Protein AF-A0A7S2V8U9-F1 (afdb_monomer)

Solvent-accessible surface area (backbone atoms only — not comparable to full-atom values): 16146 Å² total; per-residue (Å²): 118,72,70,62,57,49,56,55,55,53,51,47,53,66,50,34,55,58,48,48,51,50,46,48,53,48,46,49,63,70,67,41,75,91,62,94,68,76,88,64,86,75,80,75,78,93,69,98,69,85,86,72,79,76,78,67,90,69,77,51,74,66,57,55,54,52,47,66,62,50,46,58,56,54,50,52,52,47,52,54,51,51,52,56,53,60,63,44,49,61,54,54,52,48,53,49,52,54,50,44,64,36,44,94,46,67,70,76,76,46,76,64,58,69,73,46,45,69,82,50,69,43,66,52,61,49,28,49,56,34,38,51,56,58,64,64,50,90,67,53,50,64,54,38,42,71,74,39,64,46,90,89,37,71,51,34,75,70,60,24,39,33,62,66,34,55,44,66,73,42,67,90,51,24,56,51,33,49,48,52,59,52,50,42,68,71,41,84,78,44,37,55,35,68,61,46,40,53,52,44,54,48,40,72,76,40,59,73,60,49,55,59,43,37,44,54,47,34,52,50,56,52,48,50,51,52,51,50,54,51,53,53,51,50,50,49,53,52,50,52,48,39,53,39,66,25,72,46,96,70,41,73,13,60,84,62,52,65,69,60,51,79,69,40,91,88,53,32,85,75,52,53,66,69,75,55,78,110

Structure (mmCIF, N/CA/C/O backbone):
data_AF-A0A7S2V8U9-F1
#
_entry.id   AF-A0A7S2V8U9-F1
#
loop_
_atom_site.group_PDB
_atom_site.id
_atom_site.type_symbol
_atom_site.label_atom_id
_atom_site.label_alt_id
_atom_site.label_comp_id
_atom_site.label_asym_id
_atom_site.label_entity_id
_atom_site.label_seq_id
_atom_site.pdbx_PDB_ins_code
_atom_site.Cartn_x
_atom_site.Cartn_y
_atom_site.Cartn_z
_atom_site.occupancy
_atom_site.B_iso_or_equiv
_atom_site.auth_seq_id
_atom_site.auth_comp_id
_atom_site.auth_asym_id
_atom_site.auth_atom_id
_atom_site.pdbx_PDB_model_num
ATOM 1 N N . SER A 1 1 ? -4.292 30.428 -2.136 1.00 50.00 1 SER A N 1
ATOM 2 C CA . SER A 1 1 ? -3.454 30.362 -3.351 1.00 50.00 1 SER A CA 1
ATOM 3 C C . SER A 1 1 ? -2.519 29.147 -3.347 1.00 50.00 1 SER A C 1
ATOM 5 O O . SER A 1 1 ? -2.518 28.411 -4.317 1.00 50.00 1 SER A O 1
ATOM 7 N N . LEU A 1 2 ? -1.810 28.836 -2.248 1.00 40.34 2 LEU A N 1
ATOM 8 C CA . LEU A 1 2 ? -0.978 27.614 -2.141 1.00 40.34 2 LEU A CA 1
ATOM 9 C C . LEU A 1 2 ? -1.777 26.293 -2.051 1.00 40.34 2 LEU A C 1
ATOM 11 O O . LEU A 1 2 ? -1.317 25.260 -2.521 1.00 40.34 2 LEU A O 1
ATOM 15 N N . HIS A 1 3 ? -3.001 26.336 -1.518 1.00 37.84 3 HIS A N 1
ATOM 16 C CA . HIS A 1 3 ? -3.860 25.154 -1.347 1.00 37.84 3 HIS A CA 1
ATOM 17 C C . HIS A 1 3 ? -4.441 24.612 -2.674 1.00 37.84 3 HIS A C 1
ATOM 19 O O . HIS A 1 3 ? -4.665 23.416 -2.814 1.00 37.84 3 HIS A O 1
ATOM 25 N N . SER A 1 4 ? -4.624 25.471 -3.688 1.00 34.25 4 SER A N 1
ATOM 26 C CA . SER A 1 4 ? -5.087 25.058 -5.023 1.00 34.25 4 SER A CA 1
ATOM 27 C C . SER A 1 4 ? -3.970 24.451 -5.876 1.00 34.25 4 SER A C 1
ATOM 29 O O . SER A 1 4 ? -4.244 23.593 -6.706 1.00 34.25 4 SER A O 1
ATOM 31 N N . SER A 1 5 ? -2.714 24.855 -5.662 1.00 39.06 5 SER A N 1
ATOM 32 C CA . SER A 1 5 ? -1.563 24.296 -6.385 1.00 39.06 5 SER A CA 1
ATOM 33 C C . SER A 1 5 ? -1.227 22.875 -5.922 1.00 39.06 5 SER A C 1
ATOM 35 O O . SER A 1 5 ? -0.848 22.044 -6.743 1.00 39.06 5 SER A O 1
ATOM 37 N N . PHE A 1 6 ? -1.444 22.573 -4.637 1.00 42.97 6 PHE A N 1
ATOM 38 C CA . PHE A 1 6 ? -1.216 21.243 -4.064 1.00 42.97 6 PHE A CA 1
ATOM 39 C C . PHE A 1 6 ? -2.274 20.221 -4.517 1.00 42.97 6 PHE A C 1
ATOM 41 O O . PHE A 1 6 ? -1.921 19.133 -4.959 1.00 42.97 6 PHE A O 1
ATOM 48 N N . LEU A 1 7 ? -3.560 20.601 -4.557 1.00 37.00 7 LEU A N 1
ATOM 49 C CA . LEU A 1 7 ? -4.634 19.744 -5.091 1.00 37.00 7 LEU A CA 1
ATOM 50 C C . LEU A 1 7 ? -4.467 19.421 -6.592 1.00 37.00 7 LEU A C 1
ATOM 52 O O . LEU A 1 7 ? -4.896 18.360 -7.051 1.00 37.00 7 LEU A O 1
ATOM 56 N N . VAL A 1 8 ? -3.805 20.299 -7.360 1.00 40.47 8 VAL A N 1
ATOM 57 C CA . VAL A 1 8 ? -3.463 20.059 -8.776 1.00 40.47 8 VAL A CA 1
ATOM 58 C C . VAL A 1 8 ? -2.271 19.101 -8.927 1.00 40.47 8 VAL A C 1
ATOM 60 O O . VAL A 1 8 ? -2.261 18.305 -9.865 1.00 40.47 8 VAL A O 1
ATOM 63 N N . GLU A 1 9 ? -1.293 19.109 -8.015 1.00 42.22 9 GLU A N 1
ATOM 64 C CA . GLU A 1 9 ? -0.238 18.078 -7.972 1.00 42.22 9 GLU A CA 1
ATOM 65 C C . GLU A 1 9 ? -0.746 16.727 -7.448 1.00 42.22 9 GLU A C 1
ATOM 67 O O . GLU A 1 9 ? -0.297 15.669 -7.889 1.00 42.22 9 GLU A O 1
ATOM 72 N N . GLU A 1 10 ? -1.746 16.737 -6.573 1.00 42.72 10 GLU A N 1
ATOM 73 C CA . GLU A 1 10 ? -2.252 15.532 -5.922 1.00 42.72 10 GLU A CA 1
ATOM 74 C C . GLU A 1 10 ? -3.247 14.747 -6.796 1.00 42.72 10 GLU A C 1
ATOM 76 O O . GLU A 1 10 ? -3.203 13.512 -6.835 1.00 42.72 10 GLU A O 1
ATOM 81 N N . MET A 1 11 ? -4.057 15.438 -7.613 1.00 35.47 11 MET A N 1
ATOM 82 C CA . MET A 1 11 ? -4.768 14.792 -8.726 1.00 35.47 11 MET A CA 1
ATOM 83 C C . MET A 1 11 ? -3.797 14.299 -9.810 1.00 35.47 11 MET A C 1
ATOM 85 O O . MET A 1 11 ? -4.006 13.227 -10.376 1.00 35.47 11 MET A O 1
ATOM 89 N N . LYS A 1 12 ? -2.664 14.980 -10.038 1.00 41.84 12 LYS A N 1
ATOM 90 C CA . LYS A 1 12 ? -1.621 14.472 -10.943 1.00 41.84 12 LYS A CA 1
ATOM 91 C C . LYS A 1 12 ? -0.966 13.183 -10.459 1.00 41.84 12 LYS A C 1
ATOM 93 O O . LYS A 1 12 ? -0.436 12.483 -11.307 1.00 41.84 12 LYS A O 1
ATOM 98 N N . HIS A 1 13 ? -1.010 12.818 -9.176 1.00 42.81 13 HIS A N 1
ATOM 99 C CA . HIS A 1 13 ? -0.337 11.599 -8.715 1.00 42.81 13 HIS A CA 1
ATOM 100 C C . HIS A 1 13 ? -1.209 10.336 -8.847 1.00 42.81 13 HIS A C 1
ATOM 102 O O . HIS A 1 13 ? -0.723 9.312 -9.331 1.00 42.81 13 HIS A O 1
ATOM 108 N N . LYS A 1 14 ? -2.507 10.407 -8.503 1.00 43.84 14 LYS A N 1
ATOM 109 C CA . LYS A 1 14 ? -3.446 9.267 -8.615 1.00 43.84 14 LYS A CA 1
ATOM 110 C C . LYS A 1 14 ? -3.999 9.082 -10.028 1.00 43.84 14 LYS A C 1
ATOM 112 O O . LYS A 1 14 ? -4.064 7.954 -10.511 1.00 43.84 14 LYS A O 1
ATOM 117 N N . THR A 1 15 ? -4.320 10.174 -10.722 1.00 42.41 15 THR A N 1
ATOM 118 C CA . THR A 1 15 ? -4.591 10.125 -12.162 1.00 42.41 15 THR A CA 1
ATOM 119 C C . THR A 1 15 ? -3.280 9.862 -12.900 1.00 42.41 15 THR A C 1
ATOM 121 O O . THR A 1 15 ? -3.268 9.081 -13.830 1.00 42.41 15 THR A O 1
ATOM 124 N N . GLY A 1 16 ? -2.138 10.355 -12.411 1.00 41.47 16 GLY A N 1
ATOM 125 C CA . GLY A 1 16 ? -0.827 10.116 -13.020 1.00 41.47 16 GLY A CA 1
ATOM 126 C C . GLY A 1 16 ? -0.415 8.662 -13.125 1.00 41.47 16 GLY A C 1
ATOM 127 O O . GLY A 1 16 ? 0.101 8.308 -14.160 1.00 41.47 16 GLY A O 1
ATOM 128 N N . ILE A 1 17 ? -0.646 7.783 -12.151 1.00 45.47 17 ILE A N 1
ATOM 129 C CA . ILE A 1 17 ? -0.199 6.382 -12.304 1.00 45.47 17 ILE A CA 1
ATOM 130 C C . ILE A 1 17 ? -1.068 5.634 -13.328 1.00 45.47 17 ILE A C 1
ATOM 132 O O . ILE A 1 17 ? -0.537 4.929 -14.184 1.00 45.47 17 ILE A O 1
ATOM 136 N N . LEU A 1 18 ? -2.389 5.848 -13.316 1.00 44.50 18 LEU A N 1
ATOM 137 C CA . LEU A 1 18 ? -3.297 5.232 -14.291 1.00 44.50 18 LEU A CA 1
ATOM 138 C C . LEU A 1 18 ? -3.167 5.875 -15.682 1.00 44.50 18 LEU A C 1
ATOM 140 O O . LEU A 1 18 ? -3.205 5.176 -16.686 1.00 44.50 18 LEU A O 1
ATOM 144 N N . THR A 1 19 ? -2.952 7.189 -15.752 1.00 46.47 19 THR A N 1
ATOM 145 C CA . THR A 1 19 ? -2.729 7.954 -16.986 1.00 46.47 19 THR A CA 1
ATOM 146 C C . THR A 1 19 ? -1.315 7.785 -17.511 1.00 46.47 19 THR A C 1
ATOM 148 O O . THR A 1 19 ? -1.156 7.812 -18.713 1.00 46.47 19 THR A O 1
ATOM 151 N N . VAL A 1 20 ? -0.295 7.544 -16.686 1.00 50.91 20 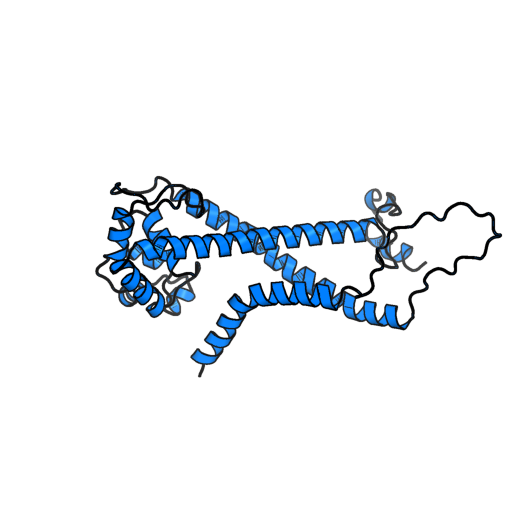VAL A N 1
ATOM 152 C CA . VAL A 1 20 ? 1.052 7.156 -17.141 1.00 50.91 20 VAL A CA 1
ATOM 153 C C . VAL A 1 20 ? 1.021 5.713 -17.611 1.00 50.91 20 VAL A C 1
ATOM 155 O O . VAL A 1 20 ? 1.591 5.440 -18.651 1.00 50.91 20 VAL A O 1
ATOM 158 N N . ALA A 1 21 ? 0.290 4.803 -16.963 1.00 49.69 21 ALA A N 1
ATOM 159 C CA . ALA A 1 21 ? 0.081 3.459 -17.499 1.00 49.69 21 ALA A CA 1
ATOM 160 C C . ALA A 1 21 ? -0.715 3.484 -18.820 1.00 49.69 21 ALA A C 1
ATOM 162 O O . ALA A 1 21 ? -0.297 2.866 -19.790 1.00 49.69 21 ALA A O 1
ATOM 163 N N . GLN A 1 22 ? -1.807 4.249 -18.915 1.00 48.19 22 GLN A N 1
ATOM 164 C CA . GLN A 1 22 ? -2.588 4.417 -20.150 1.00 48.19 22 GLN A CA 1
ATOM 165 C C . GLN A 1 22 ? -1.856 5.234 -21.219 1.00 48.19 22 GLN A C 1
ATOM 167 O O . GLN A 1 22 ? -2.035 4.957 -22.398 1.00 48.19 22 GLN A O 1
ATOM 172 N N . ALA A 1 23 ? -1.018 6.203 -20.849 1.00 49.28 23 ALA A N 1
ATOM 173 C CA . ALA A 1 23 ? -0.177 6.954 -21.776 1.00 49.28 23 ALA A CA 1
ATOM 174 C C . ALA A 1 23 ? 1.035 6.135 -22.202 1.00 49.28 23 ALA A C 1
ATOM 176 O O . ALA A 1 23 ? 1.436 6.261 -23.344 1.00 49.28 23 ALA A O 1
ATOM 177 N N . LEU A 1 24 ? 1.580 5.255 -21.361 1.00 48.97 24 LEU A N 1
ATOM 178 C CA . LEU A 1 24 ? 2.605 4.292 -21.755 1.00 48.97 24 LEU A CA 1
ATOM 179 C C . LEU A 1 24 ? 1.998 3.235 -22.670 1.00 48.97 24 LEU A C 1
ATOM 181 O O . LEU A 1 24 ? 2.565 2.983 -23.719 1.00 48.97 24 LEU A O 1
ATOM 185 N N . ILE A 1 25 ? 0.821 2.682 -22.364 1.00 52.19 25 ILE A N 1
ATOM 186 C CA . ILE A 1 25 ? 0.116 1.736 -23.245 1.00 52.19 25 ILE A CA 1
ATOM 187 C C . ILE A 1 25 ? -0.300 2.432 -24.552 1.00 52.19 25 ILE A C 1
ATOM 189 O O . ILE A 1 25 ? -0.079 1.895 -25.632 1.00 52.19 25 ILE A O 1
ATOM 193 N N . GLY A 1 26 ? -0.831 3.651 -24.470 1.00 44.09 26 GLY A N 1
ATOM 194 C CA . GLY A 1 26 ? -1.249 4.471 -25.607 1.00 44.09 26 GLY A CA 1
ATOM 195 C C . GLY A 1 26 ? -0.084 4.946 -26.473 1.00 44.09 26 GLY A C 1
ATOM 196 O O . GLY A 1 26 ? -0.170 4.848 -27.690 1.00 44.09 26 GLY A O 1
ATOM 197 N N . MET A 1 27 ? 1.034 5.380 -25.880 1.00 42.97 27 MET A N 1
ATOM 198 C CA . MET A 1 27 ? 2.275 5.696 -26.601 1.00 42.97 27 MET A CA 1
ATOM 199 C C . MET A 1 27 ? 2.931 4.440 -27.158 1.00 42.97 27 MET A C 1
ATOM 201 O O . MET A 1 27 ? 3.475 4.502 -28.251 1.00 42.97 27 MET A O 1
ATOM 205 N N . THR A 1 28 ? 2.843 3.296 -26.475 1.00 45.72 28 THR A N 1
ATOM 206 C CA . THR A 1 28 ? 3.307 2.019 -27.034 1.00 45.72 28 THR A CA 1
ATOM 207 C C . THR A 1 28 ? 2.482 1.665 -28.273 1.00 45.72 28 THR A C 1
ATOM 209 O O . THR A 1 28 ? 3.058 1.274 -29.276 1.00 45.72 28 THR A O 1
ATOM 212 N N . TRP A 1 29 ? 1.166 1.902 -28.279 1.00 44.66 29 TRP A N 1
ATOM 213 C CA . TRP A 1 29 ? 0.297 1.712 -29.453 1.00 44.66 29 TRP A CA 1
ATOM 214 C C . TRP A 1 29 ? 0.444 2.772 -30.563 1.00 44.66 29 TRP A C 1
ATOM 216 O O . TRP A 1 29 ? 0.187 2.461 -31.726 1.00 44.66 29 TRP A O 1
ATOM 226 N N . LEU A 1 30 ? 0.844 4.005 -30.227 1.00 43.28 30 LEU A N 1
ATOM 227 C CA . LEU A 1 30 ? 1.096 5.095 -31.184 1.00 43.28 30 LEU A CA 1
ATOM 228 C C . LEU A 1 30 ? 2.512 5.071 -31.782 1.00 43.28 30 LEU A C 1
ATOM 230 O O . LEU A 1 30 ? 2.723 5.649 -32.844 1.00 43.28 30 LEU A O 1
ATOM 234 N N . LEU A 1 31 ? 3.475 4.445 -31.099 1.00 41.97 31 LEU A N 1
ATOM 235 C CA . LEU A 1 31 ? 4.882 4.369 -31.516 1.00 41.97 31 LEU A CA 1
ATOM 236 C C . LEU A 1 31 ? 5.311 2.962 -31.943 1.00 41.97 31 LEU A C 1
ATOM 238 O O . LEU A 1 31 ? 6.367 2.817 -32.559 1.00 41.97 31 LEU A O 1
ATOM 242 N N . LEU A 1 32 ? 4.503 1.930 -31.673 1.00 38.47 32 LEU A N 1
ATOM 243 C CA . LEU A 1 32 ? 4.568 0.698 -32.450 1.00 38.47 32 LEU A CA 1
ATOM 244 C C . LEU A 1 32 ? 4.207 1.060 -33.897 1.00 38.47 32 LEU A C 1
ATOM 246 O O . LEU A 1 32 ? 3.152 1.663 -34.113 1.00 38.47 32 LEU A O 1
ATOM 250 N N . PRO A 1 33 ? 5.053 0.722 -34.886 1.00 40.84 33 PRO A N 1
ATOM 251 C CA . PRO A 1 33 ? 4.698 0.920 -36.279 1.00 40.84 33 PRO A CA 1
ATOM 252 C C . PRO A 1 33 ? 3.340 0.252 -36.522 1.00 40.84 33 PRO A C 1
ATOM 254 O O . PRO A 1 33 ? 3.196 -0.950 -36.318 1.00 40.84 33 PRO A O 1
ATOM 257 N N . GLN A 1 34 ? 2.342 1.039 -36.934 1.00 38.97 34 GLN A N 1
ATOM 258 C CA . GLN A 1 34 ? 0.970 0.604 -37.251 1.00 38.97 34 GLN A CA 1
ATOM 259 C C . GLN A 1 34 ? 0.899 -0.338 -38.469 1.00 38.97 34 GLN A C 1
ATOM 261 O O . GLN A 1 34 ? -0.174 -0.599 -39.005 1.00 38.97 34 GLN A O 1
ATOM 266 N N . GLU A 1 35 ? 2.026 -0.883 -38.912 1.00 38.69 35 GLU A N 1
ATOM 267 C CA . GLU A 1 35 ? 2.083 -1.790 -40.039 1.00 38.69 35 GLU A CA 1
ATOM 268 C C . GLU A 1 35 ? 2.275 -3.216 -39.544 1.00 38.69 35 GLU A C 1
ATOM 270 O O . GLU A 1 35 ? 3.244 -3.545 -38.859 1.00 38.69 35 GLU A O 1
ATOM 275 N N . GLY A 1 36 ? 1.318 -4.070 -39.907 1.00 38.06 36 GLY A N 1
ATOM 276 C CA . GLY A 1 36 ? 1.320 -5.504 -39.668 1.00 38.06 36 GLY A CA 1
ATOM 277 C C . GLY A 1 36 ? 2.447 -6.226 -40.403 1.00 38.06 36 GLY A C 1
ATOM 278 O O . GLY A 1 36 ? 2.199 -7.040 -41.285 1.00 38.06 36 GLY A O 1
ATOM 279 N N . ALA A 1 37 ? 3.687 -5.982 -40.000 1.00 38.12 37 ALA A N 1
ATOM 280 C CA . ALA A 1 37 ? 4.830 -6.798 -40.349 1.00 38.12 37 ALA A CA 1
ATOM 281 C C . ALA A 1 37 ? 5.195 -7.627 -39.119 1.00 38.12 37 ALA A C 1
ATOM 283 O O . ALA A 1 37 ? 6.136 -7.335 -38.382 1.00 38.12 37 ALA A O 1
ATOM 284 N N . ALA A 1 38 ? 4.427 -8.696 -38.897 1.00 38.19 38 ALA A N 1
ATOM 285 C CA . ALA A 1 38 ? 4.945 -9.829 -38.156 1.00 38.19 38 ALA A CA 1
ATOM 286 C C . ALA A 1 38 ? 6.283 -10.202 -38.805 1.00 38.19 38 ALA A C 1
ATOM 288 O O . ALA A 1 38 ? 6.324 -10.687 -39.936 1.00 38.19 38 ALA A O 1
ATOM 289 N N . PHE A 1 39 ? 7.380 -9.939 -38.096 1.00 42.38 39 PHE A N 1
ATOM 290 C CA . PHE A 1 39 ? 8.733 -10.335 -38.469 1.00 42.38 39 PHE A CA 1
ATOM 291 C C . PHE A 1 39 ? 8.879 -11.848 -38.240 1.00 42.38 39 PHE A C 1
ATOM 293 O O . PHE A 1 39 ? 9.710 -12.318 -37.467 1.00 42.38 39 PHE A O 1
ATOM 300 N N . LEU A 1 40 ? 7.997 -12.629 -38.860 1.00 33.69 40 LEU A N 1
ATOM 301 C CA . LEU A 1 40 ? 8.177 -14.055 -39.027 1.00 33.69 40 LEU A CA 1
ATOM 302 C C . LEU A 1 40 ? 8.960 -14.229 -40.326 1.00 33.69 40 LEU A C 1
ATOM 304 O O . LEU A 1 40 ? 8.486 -13.798 -41.379 1.00 33.69 40 LEU A O 1
ATOM 308 N N . PRO A 1 41 ? 10.153 -14.841 -40.294 1.00 38.75 41 PRO A N 1
ATOM 309 C CA . PRO A 1 41 ? 10.823 -15.230 -41.517 1.00 38.75 41 PRO A CA 1
ATOM 310 C C . PRO A 1 41 ? 9.965 -16.309 -42.182 1.00 38.75 41 PRO A C 1
ATOM 312 O O . PRO A 1 41 ? 10.050 -17.486 -41.842 1.00 38.75 41 PRO A O 1
ATOM 315 N N . THR A 1 42 ? 9.117 -15.924 -43.135 1.00 42.31 42 THR A N 1
ATOM 316 C CA . THR A 1 42 ? 8.569 -16.873 -44.100 1.00 42.31 42 THR A CA 1
ATOM 317 C C . THR A 1 42 ? 9.757 -17.478 -44.832 1.00 42.31 42 THR A C 1
ATOM 319 O O . THR A 1 42 ? 10.417 -16.788 -45.615 1.00 42.31 42 THR A O 1
ATOM 322 N N . GLN A 1 43 ? 10.068 -18.745 -44.540 1.00 44.09 43 GLN A N 1
ATOM 323 C CA . GLN A 1 43 ? 10.992 -19.525 -45.352 1.00 44.09 43 GLN A CA 1
ATOM 324 C C . GLN A 1 43 ? 10.448 -19.545 -46.786 1.00 44.09 43 GLN A C 1
ATOM 326 O O . GLN A 1 43 ? 9.339 -20.038 -47.002 1.00 44.09 43 GLN A O 1
ATOM 331 N N . PRO A 1 44 ? 11.175 -18.996 -47.772 1.00 42.91 44 PRO A N 1
ATOM 332 C CA . PRO A 1 44 ? 10.731 -19.076 -49.146 1.00 42.91 44 PRO A CA 1
ATOM 333 C C . PRO A 1 44 ? 10.890 -20.515 -49.644 1.00 42.91 44 PRO A C 1
ATOM 335 O O . PRO A 1 44 ? 11.981 -21.084 -49.640 1.00 42.91 44 PRO A O 1
ATOM 338 N N . SER A 1 45 ? 9.759 -21.074 -50.073 1.00 47.22 45 SER A N 1
ATOM 339 C CA . SER A 1 45 ? 9.643 -22.261 -50.916 1.00 47.22 45 SER A CA 1
ATOM 340 C C . SER A 1 45 ? 10.693 -22.241 -52.031 1.00 47.22 45 SER A C 1
ATOM 342 O O . SER A 1 45 ? 10.759 -21.297 -52.821 1.00 47.22 45 SER A O 1
ATOM 344 N N . HIS A 1 46 ? 11.501 -23.302 -52.076 1.00 46.69 46 HIS A N 1
ATOM 345 C CA . HIS A 1 46 ? 12.584 -23.529 -53.026 1.00 46.69 46 HIS A CA 1
ATOM 346 C C . HIS A 1 46 ? 12.159 -23.248 -54.474 1.00 46.69 46 HIS A C 1
ATOM 348 O O . HIS A 1 46 ? 11.417 -24.013 -55.080 1.00 46.69 46 HIS A O 1
ATOM 354 N N . SER A 1 47 ? 12.686 -22.166 -55.043 1.00 51.75 47 SER A N 1
ATOM 355 C CA . SER A 1 47 ? 12.767 -21.949 -56.489 1.00 51.75 47 SER A CA 1
ATOM 356 C C . SER A 1 47 ? 14.207 -21.539 -56.811 1.00 51.75 47 SER A C 1
ATOM 358 O O . SER A 1 47 ? 14.711 -20.604 -56.182 1.00 51.75 47 SER A O 1
ATOM 360 N N . PRO A 1 48 ? 14.908 -22.226 -57.728 1.00 54.53 48 PRO A N 1
ATOM 361 C CA . PRO A 1 48 ? 16.304 -21.947 -58.024 1.00 54.53 48 PRO A CA 1
ATOM 362 C C . PRO A 1 48 ? 16.390 -20.760 -58.991 1.00 54.53 48 PRO A C 1
ATOM 364 O O . PRO A 1 48 ? 16.327 -20.930 -60.206 1.00 54.53 48 PRO A O 1
ATOM 367 N N . HIS A 1 49 ? 16.538 -19.550 -58.452 1.00 44.00 49 HIS A N 1
ATOM 368 C CA . HIS A 1 49 ? 16.929 -18.375 -59.231 1.00 44.00 49 HIS A CA 1
ATOM 369 C C . HIS A 1 49 ? 18.306 -17.849 -58.793 1.00 44.00 49 HIS A C 1
ATOM 371 O O . HIS A 1 49 ? 18.635 -17.895 -57.605 1.00 44.00 49 HIS A O 1
ATOM 377 N N . PRO A 1 50 ? 19.127 -17.375 -59.749 1.00 48.66 50 PRO A N 1
ATOM 378 C CA . 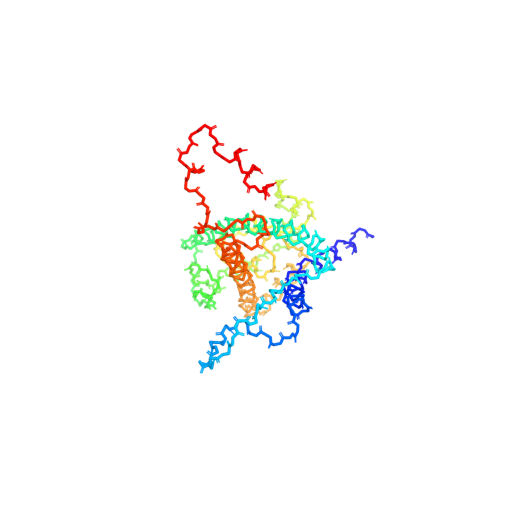PRO A 1 50 ? 20.503 -16.959 -59.512 1.00 48.66 50 PRO A CA 1
ATOM 379 C C . PRO A 1 50 ? 20.563 -15.688 -58.657 1.00 48.66 50 PRO A C 1
ATOM 381 O O . PRO A 1 50 ? 19.967 -14.672 -58.993 1.00 48.66 50 PRO A O 1
ATOM 384 N N . HIS A 1 51 ? 21.296 -15.796 -57.548 1.00 45.22 51 HIS A N 1
ATOM 385 C CA . HIS A 1 51 ? 21.888 -14.763 -56.691 1.00 45.22 51 HIS A CA 1
ATOM 386 C C . HIS A 1 51 ? 21.659 -13.285 -57.084 1.00 45.22 51 HIS A C 1
ATOM 388 O O . HIS A 1 51 ? 22.598 -12.578 -57.443 1.00 45.22 51 HIS A O 1
ATOM 394 N N . SER A 1 52 ? 20.442 -12.762 -56.911 1.00 48.62 52 SER A N 1
ATOM 395 C CA . SER A 1 52 ? 20.268 -11.327 -56.691 1.00 48.62 52 SER A CA 1
ATOM 396 C C . SER A 1 52 ? 20.629 -11.053 -55.234 1.00 48.62 52 SER A C 1
ATOM 398 O O . SER A 1 52 ? 19.908 -11.478 -54.327 1.00 48.62 52 SER A O 1
ATOM 400 N N . LEU A 1 53 ? 21.768 -10.394 -55.015 1.00 51.06 53 LEU A N 1
ATOM 401 C CA . LEU A 1 53 ? 22.168 -9.812 -53.735 1.00 51.06 53 LEU A CA 1
ATOM 402 C C . LEU A 1 53 ? 20.948 -9.128 -53.110 1.00 51.06 53 LEU A C 1
ATOM 404 O O . LEU A 1 53 ? 20.502 -8.088 -53.594 1.00 51.06 53 LEU A O 1
ATOM 408 N N . ARG A 1 54 ? 20.374 -9.742 -52.066 1.00 43.84 54 ARG A N 1
ATOM 409 C CA . ARG A 1 54 ? 19.379 -9.094 -51.212 1.00 43.84 54 ARG A CA 1
ATOM 410 C C . ARG A 1 54 ? 20.083 -7.888 -50.614 1.00 43.84 54 ARG A C 1
ATOM 412 O O . ARG A 1 54 ? 20.844 -8.031 -49.662 1.00 43.84 54 ARG A O 1
ATOM 419 N N . MET A 1 55 ? 19.871 -6.734 -51.235 1.00 42.44 55 MET A N 1
ATOM 420 C CA . MET A 1 55 ? 20.252 -5.438 -50.710 1.00 42.44 55 MET A CA 1
ATOM 421 C C . MET A 1 55 ? 19.568 -5.354 -49.350 1.00 42.44 55 MET A C 1
ATOM 423 O O . MET A 1 55 ? 18.340 -5.300 -49.260 1.00 42.44 55 MET A O 1
ATOM 427 N N . GLY A 1 56 ? 20.374 -5.548 -48.306 1.00 48.09 56 GLY A N 1
ATOM 428 C CA . GLY A 1 56 ? 19.921 -5.520 -46.931 1.00 48.09 56 GLY A CA 1
ATOM 429 C C . GLY A 1 56 ? 19.191 -4.213 -46.682 1.00 48.09 56 GLY A C 1
ATOM 430 O O . GLY A 1 56 ? 19.456 -3.211 -47.343 1.00 48.09 56 GLY A O 1
ATOM 431 N N . TRP A 1 57 ? 18.250 -4.239 -45.752 1.00 46.97 57 TRP A N 1
ATOM 432 C CA . TRP A 1 57 ? 17.579 -3.051 -45.254 1.00 46.97 57 TRP A CA 1
ATOM 433 C C . TRP A 1 57 ? 18.633 -2.095 -44.690 1.00 46.97 57 TRP A C 1
ATOM 435 O O . TRP A 1 57 ? 19.006 -2.196 -43.526 1.00 46.97 57 TRP A O 1
ATOM 445 N N . ILE A 1 58 ? 19.170 -1.215 -45.534 1.00 54.84 58 ILE A N 1
ATOM 446 C CA . ILE A 1 58 ? 20.021 -0.119 -45.096 1.00 54.84 58 ILE A CA 1
ATOM 447 C C . ILE A 1 58 ? 19.049 0.863 -44.440 1.00 54.84 58 ILE A C 1
ATOM 449 O O . ILE A 1 58 ? 18.176 1.386 -45.139 1.00 54.84 58 ILE A O 1
ATOM 453 N N . PRO A 1 59 ? 19.120 1.076 -43.116 1.00 60.28 59 PRO A N 1
ATOM 454 C CA . PRO A 1 59 ? 18.276 2.066 -42.469 1.00 60.28 59 PRO A CA 1
ATOM 455 C C . PRO A 1 59 ? 18.516 3.418 -43.145 1.00 60.28 59 PRO A C 1
ATOM 457 O O . PRO A 1 59 ? 19.662 3.814 -43.369 1.00 60.28 59 PRO A O 1
ATOM 460 N N . THR A 1 60 ? 17.440 4.115 -43.509 1.00 71.75 60 THR A N 1
ATOM 461 C CA . THR A 1 60 ? 17.554 5.455 -44.088 1.00 71.75 60 THR A CA 1
ATOM 462 C C . THR A 1 60 ? 18.281 6.371 -43.102 1.00 71.75 60 THR A C 1
ATOM 464 O O . THR A 1 60 ? 18.184 6.213 -41.881 1.00 71.75 60 THR A O 1
ATOM 467 N N . THR A 1 61 ? 19.028 7.347 -43.619 1.00 74.50 61 THR A N 1
ATOM 468 C CA . THR A 1 61 ? 19.757 8.332 -42.800 1.00 74.50 61 THR A CA 1
ATOM 469 C C . THR A 1 61 ? 18.835 9.061 -41.818 1.00 74.50 61 THR A C 1
ATOM 471 O O . THR A 1 61 ? 19.234 9.348 -40.689 1.00 74.50 61 THR A O 1
ATOM 474 N N . GLU A 1 62 ? 17.579 9.282 -42.210 1.00 74.94 62 GLU A N 1
ATOM 475 C CA . GLU A 1 62 ? 16.521 9.832 -41.359 1.00 74.94 62 GLU A CA 1
ATOM 476 C C . GLU A 1 62 ? 16.174 8.913 -40.177 1.00 74.94 62 GLU A C 1
ATOM 478 O O . GLU A 1 62 ? 16.059 9.387 -39.046 1.00 74.94 62 GLU A O 1
ATOM 483 N N . GLY A 1 63 ? 16.090 7.595 -40.396 1.00 69.19 63 GLY A N 1
ATOM 484 C CA . GLY A 1 63 ? 15.828 6.618 -39.335 1.00 69.19 63 GLY A CA 1
ATOM 485 C C . GLY A 1 63 ? 16.942 6.573 -38.287 1.00 69.19 63 GLY A C 1
ATOM 486 O O . GLY A 1 63 ? 16.672 6.511 -37.087 1.00 69.19 63 GLY A O 1
ATOM 487 N N . VAL A 1 64 ? 18.200 6.692 -38.722 1.00 70.75 64 VAL A N 1
ATOM 488 C CA . VAL A 1 64 ? 19.358 6.759 -37.815 1.00 70.75 64 VAL A CA 1
ATOM 489 C C . VAL A 1 64 ? 19.342 8.048 -36.987 1.00 70.75 64 VAL A C 1
ATOM 491 O O . VAL A 1 64 ? 19.616 8.012 -35.786 1.00 70.75 64 VAL A O 1
ATOM 494 N N . ALA A 1 65 ? 19.006 9.190 -37.594 1.00 70.69 65 ALA A N 1
ATOM 495 C CA . ALA A 1 65 ? 18.918 10.466 -36.884 1.00 70.69 65 ALA A CA 1
ATOM 496 C C . ALA A 1 65 ? 17.793 10.464 -35.834 1.00 70.69 65 ALA A C 1
ATOM 498 O O . ALA A 1 65 ? 18.022 10.858 -34.689 1.00 70.69 65 ALA A O 1
ATOM 499 N N . ALA A 1 66 ? 16.610 9.951 -36.187 1.00 71.50 66 ALA A N 1
ATOM 500 C CA . ALA A 1 66 ? 15.493 9.810 -35.256 1.00 71.50 66 ALA A CA 1
ATOM 501 C C . ALA A 1 66 ? 15.835 8.866 -34.088 1.00 71.50 66 ALA A C 1
ATOM 503 O O . ALA A 1 66 ? 15.577 9.198 -32.930 1.00 71.50 66 ALA A O 1
ATOM 504 N N . ALA A 1 67 ? 16.491 7.732 -34.365 1.00 72.88 67 ALA A N 1
ATOM 505 C CA . ALA A 1 67 ? 16.921 6.784 -33.338 1.00 72.88 67 ALA A CA 1
ATOM 506 C C . ALA A 1 67 ? 17.925 7.399 -32.348 1.00 72.88 67 ALA A C 1
ATOM 508 O O . ALA A 1 67 ? 17.811 7.174 -31.144 1.00 72.88 67 ALA A O 1
ATOM 509 N N . LYS A 1 68 ? 18.866 8.227 -32.825 1.00 71.94 68 LYS A N 1
ATOM 510 C CA . LYS A 1 68 ? 19.842 8.929 -31.971 1.00 71.94 68 LYS A CA 1
ATOM 511 C C . LYS A 1 68 ? 19.188 9.899 -30.985 1.00 71.94 68 LYS A C 1
ATOM 513 O O . LYS A 1 68 ? 19.687 10.047 -29.875 1.00 71.94 68 LYS A O 1
ATOM 518 N N . VAL A 1 69 ? 18.085 10.541 -31.372 1.00 73.69 69 VAL A N 1
ATOM 519 C CA . VAL A 1 69 ? 17.334 11.453 -30.492 1.00 73.69 69 VAL A CA 1
ATOM 520 C C . VAL A 1 69 ? 16.403 10.682 -29.555 1.00 73.69 69 VAL A C 1
ATOM 522 O O . VAL A 1 69 ? 16.302 11.012 -28.375 1.00 73.69 69 VAL A O 1
ATOM 525 N N . ALA A 1 70 ? 15.746 9.633 -30.054 1.00 70.62 70 ALA A N 1
ATOM 526 C CA . ALA A 1 70 ? 14.816 8.832 -29.266 1.00 70.62 70 ALA A CA 1
ATOM 527 C C . ALA A 1 70 ? 15.530 8.013 -28.180 1.00 70.62 70 ALA A C 1
ATOM 529 O O . ALA A 1 70 ? 15.036 7.920 -27.056 1.00 70.62 70 ALA A O 1
ATOM 530 N N . PHE A 1 71 ? 16.699 7.445 -28.491 1.00 78.31 71 PHE A N 1
ATOM 531 C CA . PHE A 1 71 ? 17.436 6.569 -27.584 1.00 78.31 71 PHE A CA 1
ATOM 532 C C . PHE A 1 71 ? 17.672 7.162 -26.185 1.00 78.31 71 PHE A C 1
ATOM 534 O O . PHE A 1 71 ? 17.254 6.517 -25.226 1.00 78.31 71 PHE A O 1
ATOM 541 N N . PRO A 1 72 ? 18.282 8.352 -26.004 1.00 70.19 72 PRO A N 1
ATOM 542 C CA . PRO A 1 72 ? 18.552 8.875 -24.667 1.00 70.19 72 PRO A CA 1
ATOM 543 C C . PRO A 1 72 ? 17.269 9.124 -23.866 1.00 70.19 72 PRO A C 1
ATOM 545 O O . PRO A 1 72 ? 17.255 8.875 -22.665 1.00 70.19 72 PRO A O 1
ATOM 548 N N . ILE A 1 73 ? 16.176 9.552 -24.507 1.00 74.38 73 ILE A N 1
ATOM 549 C CA . ILE A 1 73 ? 14.890 9.778 -23.827 1.00 74.38 73 ILE A CA 1
ATOM 550 C C . ILE A 1 73 ? 14.353 8.458 -23.269 1.00 74.38 73 ILE A C 1
ATOM 552 O O . ILE A 1 73 ? 13.996 8.382 -22.094 1.00 74.38 73 ILE A O 1
ATOM 556 N N . TRP A 1 74 ? 14.350 7.405 -24.088 1.00 77.19 74 TRP A N 1
ATOM 557 C CA . TRP A 1 74 ? 13.912 6.080 -23.658 1.00 77.19 74 TRP A CA 1
ATOM 558 C C . TRP A 1 74 ? 14.858 5.459 -22.636 1.00 77.19 74 TRP A C 1
ATOM 560 O O . TRP A 1 74 ? 14.389 4.897 -21.654 1.00 77.19 74 TRP A O 1
ATOM 570 N N . PHE A 1 75 ? 16.170 5.583 -22.838 1.00 78.19 75 PHE A N 1
ATOM 571 C CA . PHE A 1 75 ? 17.188 5.012 -21.962 1.00 78.19 75 PHE A CA 1
ATOM 572 C C . PHE A 1 75 ? 17.183 5.671 -20.583 1.00 78.19 75 PHE A C 1
ATOM 574 O O . PHE A 1 75 ? 17.056 4.985 -19.576 1.00 78.19 75 PHE A O 1
ATOM 581 N N . PHE A 1 76 ? 17.278 7.000 -20.504 1.00 77.75 76 PHE A N 1
ATOM 582 C CA . PHE A 1 76 ? 17.285 7.691 -19.214 1.00 77.75 76 PHE A CA 1
ATOM 583 C C . PHE A 1 76 ? 15.900 7.703 -18.559 1.00 77.75 76 PHE A C 1
ATOM 585 O O . PHE A 1 76 ? 15.806 7.584 -17.337 1.00 77.75 76 PHE A O 1
ATOM 592 N N . GLY A 1 77 ? 14.825 7.777 -19.350 1.00 76.62 77 GLY A N 1
ATOM 593 C CA . GLY A 1 77 ? 13.455 7.654 -18.850 1.00 76.62 77 GLY A CA 1
ATOM 594 C C . GLY A 1 77 ? 13.178 6.283 -18.226 1.00 76.62 77 GLY A C 1
ATOM 595 O O . GLY A 1 77 ? 12.615 6.197 -17.128 1.00 76.62 77 GLY A O 1
ATOM 596 N N . SER A 1 78 ? 13.621 5.204 -18.878 1.00 79.69 78 SER A N 1
ATOM 597 C CA . SER A 1 78 ? 13.488 3.847 -18.339 1.00 79.69 78 SER A CA 1
ATOM 598 C C . SER A 1 78 ? 14.414 3.611 -17.147 1.00 79.69 78 SER A C 1
ATOM 600 O O . SER A 1 78 ? 13.982 3.029 -16.155 1.00 79.69 78 SER A O 1
ATOM 602 N N . LEU A 1 79 ? 15.651 4.121 -17.181 1.00 81.56 79 LEU A N 1
ATOM 603 C CA . LEU A 1 79 ? 16.597 4.000 -16.070 1.00 81.56 79 LEU A CA 1
ATOM 604 C C . LEU A 1 79 ? 16.061 4.681 -14.799 1.00 81.56 79 LEU A C 1
ATOM 606 O O . LEU A 1 79 ? 16.100 4.091 -13.719 1.00 81.56 79 LEU A O 1
ATOM 610 N N . GLY A 1 80 ? 15.516 5.897 -14.927 1.00 81.44 80 GLY A N 1
ATOM 611 C CA . GLY A 1 80 ? 14.955 6.646 -13.801 1.00 81.44 80 GLY A CA 1
ATOM 612 C C . GLY A 1 80 ? 13.721 5.971 -13.196 1.00 81.44 80 GLY A C 1
ATOM 613 O O . GLY A 1 80 ? 13.653 5.769 -11.983 1.00 81.44 80 GLY A O 1
ATOM 614 N N . SER A 1 81 ? 12.766 5.562 -14.036 1.00 80.94 81 SER A N 1
ATOM 615 C CA . SER A 1 81 ? 11.551 4.872 -13.573 1.00 80.94 81 SER A CA 1
ATOM 616 C C . SER A 1 81 ? 11.839 3.476 -13.012 1.00 80.94 81 SER A C 1
ATOM 618 O O . SER A 1 81 ? 11.269 3.103 -11.988 1.00 80.94 81 SER A O 1
ATOM 620 N N . GLY A 1 82 ? 12.774 2.733 -13.610 1.00 85.62 82 GLY A N 1
ATOM 621 C CA . GLY A 1 82 ? 13.227 1.436 -13.107 1.00 85.62 82 GLY A CA 1
ATOM 622 C C . GLY A 1 82 ? 13.909 1.536 -11.740 1.00 85.62 82 GLY A C 1
ATOM 623 O O . GLY A 1 82 ? 13.687 0.684 -10.880 1.00 85.62 82 GLY A O 1
ATOM 624 N N . GLY A 1 83 ? 14.688 2.598 -11.505 1.00 87.00 83 GLY A N 1
ATOM 625 C CA . GLY A 1 83 ? 15.288 2.883 -10.200 1.00 87.00 83 GLY A CA 1
ATOM 626 C C . GLY A 1 83 ? 14.239 3.110 -9.108 1.00 87.00 83 GLY A C 1
ATOM 627 O O . GLY A 1 83 ? 14.298 2.466 -8.061 1.00 87.00 83 GLY A O 1
ATOM 628 N N . LEU A 1 84 ? 13.241 3.959 -9.380 1.00 84.25 84 LEU A N 1
ATOM 629 C CA . LEU A 1 84 ? 12.126 4.219 -8.459 1.00 84.25 84 LEU A CA 1
ATOM 630 C C . LEU A 1 84 ? 11.263 2.973 -8.213 1.00 84.25 84 LEU A C 1
ATOM 632 O O . LEU A 1 84 ? 10.835 2.718 -7.091 1.00 84.25 84 LEU A O 1
ATOM 636 N N . ALA A 1 85 ? 11.024 2.169 -9.250 1.00 86.56 85 ALA A N 1
ATOM 637 C CA . ALA A 1 85 ? 10.269 0.930 -9.113 1.00 86.56 85 ALA A CA 1
ATOM 638 C C . ALA A 1 85 ? 10.987 -0.065 -8.190 1.00 86.56 85 ALA A C 1
ATOM 640 O O . ALA A 1 85 ? 10.373 -0.647 -7.298 1.00 86.56 85 ALA A O 1
ATOM 641 N N . ARG A 1 86 ? 12.304 -0.231 -8.367 1.00 86.56 86 ARG A N 1
ATOM 642 C CA . ARG A 1 86 ? 13.118 -1.144 -7.552 1.00 86.56 86 ARG A CA 1
ATOM 643 C C . ARG A 1 86 ? 13.246 -0.686 -6.103 1.00 86.56 86 ARG A C 1
ATOM 645 O O . ARG A 1 86 ? 13.276 -1.542 -5.224 1.00 86.56 86 ARG A O 1
ATOM 652 N N . SER A 1 87 ? 13.276 0.621 -5.838 1.00 89.38 87 SER A N 1
ATOM 653 C CA . SER A 1 87 ? 13.286 1.136 -4.464 1.00 89.38 87 SER A CA 1
ATOM 654 C C . SER A 1 87 ? 11.932 1.002 -3.757 1.00 89.38 87 SER A C 1
ATOM 656 O O . SER A 1 87 ? 11.905 0.918 -2.533 1.00 89.38 87 SER A O 1
ATOM 658 N N . ALA A 1 88 ? 10.817 0.914 -4.493 1.00 87.62 88 ALA A N 1
ATOM 659 C CA . ALA A 1 88 ? 9.492 0.698 -3.909 1.00 87.62 88 ALA A CA 1
ATOM 660 C C . ALA A 1 88 ? 9.263 -0.749 -3.428 1.00 87.62 88 ALA A C 1
ATOM 662 O O . ALA A 1 88 ? 8.545 -0.965 -2.454 1.00 87.62 88 ALA A O 1
ATOM 663 N N . ILE A 1 89 ? 9.887 -1.743 -4.072 1.00 87.62 89 ILE A N 1
ATOM 664 C CA . ILE A 1 89 ? 9.737 -3.172 -3.733 1.00 87.62 89 ILE A CA 1
ATOM 665 C C . ILE A 1 89 ? 10.034 -3.480 -2.253 1.00 87.62 89 ILE A C 1
ATOM 667 O O . ILE A 1 89 ? 9.180 -4.102 -1.616 1.00 87.62 89 ILE A O 1
ATOM 671 N N . PRO A 1 90 ? 11.192 -3.095 -1.672 1.00 90.88 90 PRO A N 1
ATOM 672 C CA . PRO A 1 90 ? 11.470 -3.391 -0.268 1.00 90.88 90 PRO A CA 1
ATOM 673 C C . PRO A 1 90 ? 10.435 -2.756 0.667 1.00 90.88 90 PRO A C 1
ATOM 675 O O . PRO A 1 90 ? 9.960 -3.444 1.566 1.00 90.88 90 PRO A O 1
ATOM 678 N N . ASN A 1 91 ? 10.003 -1.520 0.397 1.00 89.12 91 ASN A N 1
ATOM 679 C CA . ASN A 1 91 ? 8.988 -0.834 1.202 1.00 89.12 91 ASN A CA 1
ATOM 680 C C . ASN A 1 91 ? 7.652 -1.593 1.187 1.00 89.12 91 ASN A C 1
ATOM 682 O O . ASN A 1 91 ? 7.077 -1.843 2.240 1.00 89.12 91 ASN A O 1
ATOM 686 N N . ILE A 1 92 ? 7.198 -2.049 0.013 1.00 88.25 92 ILE A N 1
ATOM 687 C CA . ILE A 1 92 ? 5.969 -2.853 -0.119 1.00 88.25 92 ILE A CA 1
ATOM 688 C C . ILE A 1 92 ? 6.088 -4.169 0.666 1.00 88.25 92 ILE A C 1
ATOM 690 O O . ILE A 1 92 ? 5.148 -4.589 1.341 1.00 88.25 92 ILE A O 1
ATOM 694 N N . ILE A 1 93 ? 7.248 -4.833 0.607 1.00 90.75 93 ILE A N 1
ATOM 695 C CA . ILE A 1 93 ? 7.494 -6.078 1.350 1.00 90.75 93 ILE A CA 1
ATOM 696 C C . ILE A 1 93 ? 7.498 -5.822 2.862 1.00 90.75 93 ILE A C 1
ATOM 698 O O . ILE A 1 93 ? 6.995 -6.650 3.623 1.00 90.75 93 ILE A O 1
ATOM 702 N N . GLU A 1 94 ? 8.079 -4.715 3.315 1.00 92.88 94 GLU A N 1
ATOM 703 C CA . GLU A 1 94 ? 8.107 -4.333 4.726 1.00 92.88 94 GLU A CA 1
ATOM 704 C C . GLU A 1 94 ? 6.719 -3.968 5.252 1.00 92.88 94 GLU A C 1
ATOM 706 O O . GLU A 1 94 ? 6.351 -4.432 6.330 1.00 92.88 94 GLU A O 1
ATOM 711 N N . GLU A 1 95 ? 5.918 -3.234 4.478 1.00 90.06 95 GLU A N 1
ATOM 712 C CA . GLU A 1 95 ? 4.512 -2.952 4.783 1.00 90.06 95 GLU A CA 1
ATOM 713 C C . GLU A 1 95 ? 3.681 -4.236 4.862 1.00 90.06 95 GLU A C 1
ATOM 715 O O . GLU A 1 95 ? 2.896 -4.430 5.790 1.00 90.06 95 GLU A O 1
ATOM 720 N N . TRP A 1 96 ? 3.891 -5.167 3.932 1.00 92.12 96 TRP A N 1
ATOM 721 C CA . TRP A 1 96 ? 3.217 -6.458 3.981 1.00 92.12 96 TRP A CA 1
ATOM 722 C C . TRP A 1 96 ? 3.642 -7.271 5.211 1.00 92.12 96 TRP A C 1
ATOM 724 O O . TRP A 1 96 ? 2.795 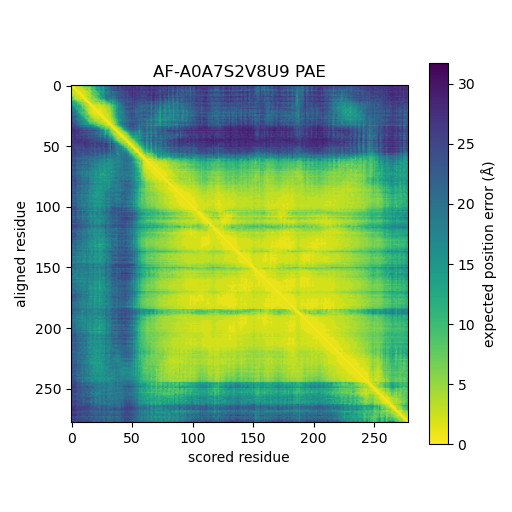-7.791 5.936 1.00 92.12 96 TRP A O 1
ATOM 734 N N . LYS A 1 97 ? 4.944 -7.340 5.515 1.00 95.00 97 LYS A N 1
ATOM 735 C CA . LYS A 1 97 ? 5.452 -8.018 6.720 1.00 95.00 97 LYS A CA 1
ATOM 736 C C . LYS A 1 97 ? 4.934 -7.372 8.001 1.00 95.00 97 LYS A C 1
ATOM 738 O O . LYS A 1 97 ? 4.633 -8.095 8.949 1.00 95.00 97 LYS A O 1
ATOM 743 N N . SER A 1 98 ? 4.854 -6.044 8.060 1.00 93.75 98 SER A N 1
ATOM 744 C CA . SER A 1 98 ? 4.331 -5.339 9.231 1.00 93.75 98 SER A CA 1
ATOM 745 C C . SER A 1 98 ? 2.850 -5.650 9.426 1.00 93.75 98 SER A C 1
ATOM 747 O O . SER A 1 98 ? 2.460 -5.962 10.546 1.00 93.75 98 SER A O 1
ATOM 749 N N . LEU A 1 99 ? 2.066 -5.717 8.346 1.00 94.19 99 LEU A N 1
ATOM 750 C CA . LEU A 1 99 ? 0.668 -6.141 8.389 1.00 94.19 99 LEU A CA 1
ATOM 751 C C . LEU A 1 99 ? 0.511 -7.589 8.873 1.00 94.19 99 LEU A C 1
ATOM 753 O O . LEU A 1 99 ? -0.324 -7.859 9.733 1.00 94.19 99 LEU A O 1
ATOM 757 N N . GLN A 1 100 ? 1.334 -8.515 8.375 1.00 95.81 100 GLN A N 1
ATOM 758 C CA . GLN A 1 100 ? 1.312 -9.918 8.808 1.00 95.81 100 GLN A CA 1
ATOM 759 C C . GLN A 1 100 ? 1.653 -10.072 10.298 1.00 95.81 100 GLN A C 1
ATOM 761 O O . GLN A 1 100 ? 1.072 -10.912 10.980 1.00 95.81 100 GLN A O 1
ATOM 766 N N . ARG A 1 101 ? 2.541 -9.225 10.833 1.00 96.38 101 ARG A N 1
ATOM 767 C CA . ARG A 1 101 ? 2.889 -9.207 12.265 1.00 96.38 101 ARG A CA 1
ATOM 768 C C . ARG A 1 101 ? 1.757 -8.718 13.169 1.00 96.38 101 ARG A C 1
ATOM 770 O O . ARG A 1 101 ? 1.861 -8.911 14.373 1.00 96.38 101 ARG A O 1
ATOM 777 N N . LEU A 1 102 ? 0.712 -8.089 12.625 1.00 95.25 102 LEU A N 1
ATOM 778 C CA . LEU A 1 102 ? -0.467 -7.693 13.403 1.00 95.25 102 LEU A CA 1
ATOM 779 C C . LEU A 1 102 ? -1.443 -8.858 13.636 1.00 95.25 102 LEU A C 1
ATOM 781 O O . LEU A 1 102 ? -2.348 -8.719 14.457 1.00 95.25 102 LEU A O 1
ATOM 785 N N . GLY A 1 103 ? -1.278 -9.990 12.940 1.00 95.06 103 GLY A N 1
ATOM 786 C CA . GLY A 1 103 ? -2.084 -11.194 13.163 1.00 95.06 103 GLY A CA 1
ATOM 787 C C . GLY A 1 103 ? -1.850 -11.767 14.561 1.00 95.06 103 GLY A C 1
ATOM 788 O O . GLY A 1 103 ? -0.706 -11.868 15.005 1.00 95.06 103 GLY A O 1
ATOM 789 N N . GLY A 1 104 ? -2.927 -12.093 15.276 1.00 93.75 104 GLY A N 1
ATOM 790 C CA . GLY A 1 104 ? -2.866 -12.659 16.623 1.00 93.75 104 GLY A CA 1
ATOM 791 C C . GLY A 1 104 ? -2.394 -11.693 17.715 1.00 93.75 104 GLY A C 1
ATOM 792 O O . GLY A 1 104 ? -2.201 -12.113 18.858 1.00 93.75 104 GLY A O 1
ATOM 793 N N . VAL A 1 105 ? -2.197 -10.406 17.402 1.00 93.94 105 VAL A N 1
ATOM 794 C CA . VAL A 1 105 ? -1.754 -9.400 18.374 1.00 93.94 105 VAL A CA 1
ATOM 795 C C . VAL A 1 105 ? -2.953 -8.652 18.950 1.00 93.94 105 VAL A C 1
ATOM 797 O O . VAL A 1 105 ? -3.727 -8.033 18.227 1.00 93.94 105 VAL A O 1
ATOM 800 N N . GLY A 1 106 ? -3.044 -8.625 20.280 1.00 92.12 106 GLY A N 1
ATOM 801 C CA . GLY A 1 106 ? -4.015 -7.820 21.019 1.00 92.12 106 GLY A CA 1
ATOM 802 C C . GLY A 1 106 ? -5.325 -8.545 21.352 1.00 92.12 106 GLY A C 1
ATOM 803 O O . GLY A 1 106 ? -5.591 -9.646 20.872 1.00 92.12 106 GLY A O 1
ATOM 804 N N . PRO A 1 107 ? -6.150 -7.954 22.233 1.00 94.50 107 PRO A N 1
ATOM 805 C CA . PRO A 1 107 ? -7.416 -8.548 22.632 1.00 94.50 107 PRO A CA 1
ATOM 806 C C . PRO A 1 107 ? -8.442 -8.403 21.504 1.00 94.50 107 PRO A C 1
ATOM 808 O O . PRO A 1 107 ? -8.767 -7.286 21.099 1.00 94.50 107 PRO A O 1
ATOM 811 N N . THR A 1 108 ? -8.988 -9.525 21.037 1.00 95.69 108 THR A N 1
ATOM 812 C CA . THR A 1 108 ? -10.184 -9.521 20.191 1.00 95.69 108 THR A CA 1
ATOM 813 C C . THR A 1 108 ? -11.438 -9.646 21.048 1.00 95.69 108 THR A C 1
ATOM 815 O O . THR A 1 108 ? -11.488 -10.428 21.998 1.00 95.69 108 THR A O 1
ATOM 818 N N . LEU A 1 109 ? -12.469 -8.878 20.707 1.00 95.88 109 LEU A N 1
ATOM 819 C CA . LEU A 1 109 ? -13.807 -9.025 21.277 1.00 95.88 109 LEU A CA 1
ATOM 820 C C . LEU A 1 109 ? -14.588 -10.195 20.649 1.00 95.88 109 LEU A C 1
ATOM 822 O O . LEU A 1 109 ? -15.660 -10.542 21.144 1.00 95.88 109 LEU A O 1
ATOM 826 N N . GLY A 1 110 ? -14.059 -10.806 19.583 1.00 95.12 110 GLY A N 1
ATOM 827 C CA . GLY A 1 110 ? -14.706 -11.890 18.849 1.00 95.12 110 GLY A CA 1
ATOM 828 C C . GLY A 1 110 ? -16.020 -11.477 18.173 1.00 95.12 110 GLY A C 1
ATOM 829 O O . GLY A 1 110 ? -16.322 -10.295 17.990 1.00 95.12 110 GLY A O 1
ATOM 830 N N . GLY A 1 111 ? -16.817 -12.475 17.791 1.00 96.00 111 GLY A N 1
ATOM 831 C CA . GLY A 1 111 ? -18.117 -12.285 17.142 1.00 96.00 111 GLY A CA 1
ATOM 832 C C . GLY A 1 111 ? -18.071 -12.413 15.614 1.00 96.00 111 GLY A C 1
ATOM 833 O O . GLY A 1 111 ? -17.153 -13.034 15.078 1.00 96.00 111 GLY A O 1
ATOM 834 N N . PRO A 1 112 ? -19.079 -11.873 14.902 1.00 97.19 112 PRO A N 1
ATOM 835 C CA . PRO A 1 112 ? -19.133 -11.928 13.443 1.00 97.19 112 PRO A CA 1
ATOM 836 C C . PRO A 1 112 ? -17.928 -11.221 12.811 1.00 97.19 112 PRO A C 1
ATOM 838 O O . PRO A 1 112 ? -17.536 -10.140 13.262 1.00 97.19 112 PRO A O 1
ATOM 841 N N . THR A 1 113 ? -17.355 -11.819 11.768 1.00 96.94 113 THR A N 1
ATOM 842 C CA . THR A 1 113 ? -16.194 -11.281 11.048 1.00 96.94 113 THR A CA 1
ATOM 843 C C . THR A 1 113 ? -16.627 -10.509 9.802 1.00 96.94 113 THR A C 1
ATOM 845 O O . THR A 1 113 ? -17.705 -10.735 9.252 1.00 96.94 113 THR A O 1
ATOM 848 N N . LEU A 1 114 ? -15.785 -9.583 9.335 1.00 94.62 114 LEU A N 1
ATOM 849 C CA . LEU A 1 114 ? -16.014 -8.850 8.082 1.00 94.62 114 LEU A CA 1
ATOM 850 C C . LEU A 1 114 ? -15.843 -9.732 6.825 1.00 94.62 114 LEU A C 1
ATOM 852 O O . LEU A 1 114 ? -16.275 -9.347 5.731 1.00 94.62 114 LEU A O 1
ATOM 856 N N . GLY A 1 115 ? -15.220 -10.911 6.953 1.00 94.19 115 GLY A N 1
ATOM 857 C CA . GLY A 1 115 ? -14.914 -11.806 5.834 1.00 94.19 115 GLY A CA 1
ATOM 858 C C . GLY A 1 115 ? -14.015 -11.128 4.800 1.00 94.19 115 GLY A C 1
ATOM 859 O O . GLY A 1 115 ? -14.397 -11.017 3.631 1.00 94.19 115 GLY A O 1
ATOM 860 N N . LEU A 1 116 ? -12.891 -10.578 5.267 1.00 89.19 116 LEU A N 1
ATOM 861 C CA . LEU A 1 116 ? -11.894 -9.854 4.465 1.00 89.19 116 LEU A CA 1
ATOM 862 C C . LEU A 1 116 ? -10.676 -10.728 4.163 1.00 89.19 116 LEU A C 1
ATOM 864 O O . LEU A 1 116 ? -10.029 -10.550 3.129 1.00 89.19 116 LEU A O 1
ATOM 868 N N . SER A 1 117 ? -10.350 -11.652 5.066 1.00 87.12 117 SER A N 1
ATOM 869 C CA . SER A 1 117 ? -9.273 -12.612 4.886 1.00 87.12 117 SER A CA 1
ATOM 870 C C . SER A 1 117 ? -9.749 -13.760 3.985 1.00 87.12 117 SER A C 1
ATOM 872 O O . SER A 1 117 ? -10.894 -14.204 4.112 1.00 87.12 117 SER A O 1
ATOM 874 N N . PRO A 1 118 ? -8.922 -14.247 3.041 1.00 88.56 118 PRO A N 1
ATOM 875 C CA . PRO A 1 118 ? -7.552 -13.818 2.719 1.00 88.56 118 PRO A CA 1
ATOM 876 C C . PRO A 1 118 ? -7.461 -12.709 1.649 1.00 88.56 118 PRO A C 1
ATOM 878 O O . PRO A 1 118 ? -6.364 -12.287 1.286 1.00 88.56 118 PRO A O 1
ATOM 881 N N . TYR A 1 119 ? -8.588 -12.237 1.111 1.00 88.50 119 TYR A N 1
ATOM 882 C CA . TYR A 1 119 ? -8.637 -11.424 -0.113 1.00 88.50 119 TYR A CA 1
ATOM 883 C C . TYR A 1 119 ? -7.963 -10.050 -0.011 1.00 88.50 119 TYR A C 1
ATOM 885 O O . TYR A 1 119 ? -7.428 -9.565 -1.004 1.00 88.50 119 TYR A O 1
ATOM 893 N N . CYS A 1 120 ? -7.962 -9.429 1.168 1.00 89.62 120 CYS A N 1
ATOM 894 C CA . CYS A 1 120 ? -7.386 -8.094 1.367 1.00 89.62 120 CYS A CA 1
ATOM 895 C C . CYS A 1 120 ? -5.958 -8.111 1.946 1.00 89.62 120 CYS A C 1
ATOM 897 O O . CYS A 1 120 ? -5.474 -7.079 2.398 1.00 89.62 120 CYS A O 1
ATOM 899 N N . GLY A 1 121 ? -5.290 -9.272 1.985 1.00 90.56 121 GLY A N 1
ATOM 900 C CA . GLY A 1 121 ? -3.917 -9.393 2.494 1.00 90.56 121 GLY A CA 1
ATOM 901 C C . GLY A 1 121 ? -3.772 -9.330 4.021 1.00 90.56 121 GLY A C 1
ATOM 902 O O . GLY A 1 121 ? -2.646 -9.379 4.519 1.00 90.56 121 GLY A O 1
ATOM 903 N N . TYR A 1 122 ? -4.879 -9.256 4.769 1.00 95.12 122 TYR A N 1
ATOM 904 C CA . TYR A 1 122 ? -4.870 -9.347 6.231 1.00 95.12 122 TYR A CA 1
ATOM 905 C C . TYR A 1 122 ? -4.608 -10.798 6.689 1.00 95.12 122 TYR A C 1
ATOM 907 O O . TYR A 1 122 ? -5.194 -11.724 6.116 1.00 95.12 122 TYR A O 1
ATOM 915 N N . PRO A 1 123 ? -3.763 -11.012 7.720 1.00 95.56 123 PRO A N 1
ATOM 916 C CA . PRO A 1 123 ? -3.430 -12.345 8.237 1.00 95.56 123 PRO A CA 1
ATOM 917 C C . PRO A 1 123 ? -4.635 -13.089 8.825 1.00 95.56 123 PRO A C 1
ATOM 919 O O . PRO A 1 123 ? -4.699 -14.311 8.748 1.00 95.56 123 PRO A O 1
ATOM 922 N N . GLU A 1 124 ? -5.594 -12.359 9.394 1.00 95.94 124 GLU A N 1
ATOM 923 C CA . GLU A 1 124 ? -6.758 -12.908 10.088 1.00 95.94 124 GLU A CA 1
ATOM 924 C C . GLU A 1 124 ? -8.016 -12.109 9.748 1.00 95.94 124 GLU A C 1
ATOM 926 O O . GLU A 1 124 ? -7.957 -10.966 9.284 1.00 95.94 124 GLU A O 1
ATOM 931 N N . ASP A 1 125 ? -9.169 -12.729 9.974 1.00 96.50 125 ASP A N 1
ATOM 932 C CA . ASP A 1 125 ? -10.465 -12.106 9.760 1.00 96.50 125 ASP A CA 1
ATOM 933 C C . ASP A 1 125 ? -10.805 -11.151 10.914 1.00 96.50 125 ASP A C 1
ATOM 935 O O . ASP A 1 125 ? -10.747 -11.513 12.088 1.00 96.50 125 ASP A O 1
ATOM 939 N N . ILE A 1 126 ? -11.176 -9.914 10.585 1.00 96.88 126 ILE A N 1
ATOM 940 C CA . ILE A 1 126 ? -11.398 -8.868 11.588 1.00 96.88 126 ILE A CA 1
ATOM 941 C C . ILE A 1 126 ? -12.827 -8.955 12.128 1.00 96.88 126 ILE A C 1
ATOM 943 O O . ILE A 1 126 ? -13.795 -8.924 11.361 1.00 96.88 126 ILE A O 1
ATOM 947 N N . ALA A 1 127 ? -12.964 -9.010 13.453 1.00 97.75 127 ALA A N 1
ATOM 948 C CA . ALA A 1 127 ? -14.255 -8.989 14.126 1.00 97.75 127 ALA A CA 1
ATOM 949 C C . ALA A 1 127 ? -14.939 -7.614 14.013 1.00 97.75 127 ALA A C 1
ATOM 951 O O . ALA A 1 127 ? -14.341 -6.566 14.267 1.00 97.75 127 ALA A O 1
ATOM 952 N N . ILE A 1 128 ? -16.239 -7.613 13.712 1.00 98.00 128 ILE A N 1
ATOM 953 C CA . ILE A 1 128 ? -17.051 -6.392 13.594 1.00 98.00 128 ILE A CA 1
ATOM 954 C C . ILE A 1 128 ? -17.094 -5.623 14.926 1.00 98.00 128 ILE A C 1
ATOM 956 O O . ILE A 1 128 ? -17.125 -4.392 14.934 1.00 98.00 128 ILE A O 1
ATOM 960 N N . ALA A 1 129 ? -17.071 -6.328 16.062 1.00 98.12 129 ALA A N 1
ATOM 961 C CA . ALA A 1 129 ? -17.056 -5.710 17.388 1.00 98.12 129 ALA A CA 1
ATOM 962 C C . ALA A 1 129 ? -15.785 -4.875 17.634 1.00 98.12 129 ALA A C 1
ATOM 964 O O . ALA A 1 129 ? -15.874 -3.766 18.164 1.00 98.12 129 ALA A O 1
ATOM 965 N N . ASP A 1 130 ? -14.627 -5.369 17.188 1.00 98.12 130 ASP A N 1
ATOM 966 C CA . ASP A 1 130 ? -13.347 -4.663 17.305 1.00 98.12 130 ASP A CA 1
ATOM 967 C C . ASP A 1 130 ? -13.352 -3.380 16.461 1.00 98.12 130 ASP A C 1
ATOM 969 O O . ASP A 1 130 ? -12.952 -2.313 16.924 1.00 98.12 130 ASP A O 1
ATOM 973 N N . VAL A 1 131 ? -13.898 -3.450 15.247 1.00 97.88 131 VAL A N 1
ATOM 974 C CA . VAL A 1 131 ? -14.039 -2.295 14.348 1.00 97.88 131 VAL A CA 1
ATOM 975 C C . VAL A 1 131 ? -15.007 -1.258 14.915 1.00 97.88 131 VAL A C 1
ATOM 977 O O . VAL A 1 131 ? -14.692 -0.068 14.946 1.00 97.88 131 VAL A O 1
ATOM 980 N N . LYS A 1 132 ? -16.153 -1.690 15.456 1.00 98.00 132 LYS A N 1
ATOM 981 C CA . LYS A 1 132 ? -17.098 -0.795 16.144 1.00 98.00 132 LYS A CA 1
ATOM 982 C C . LYS A 1 132 ? -16.460 -0.100 17.343 1.00 98.00 132 LYS A C 1
ATOM 984 O O . LYS A 1 132 ? -16.784 1.058 17.598 1.00 98.00 132 LYS A O 1
ATOM 989 N N . LYS A 1 133 ? -15.561 -0.766 18.073 1.00 97.62 133 LYS A N 1
ATOM 990 C CA . LYS A 1 133 ? -14.817 -0.148 19.181 1.00 97.62 133 LYS A CA 1
ATOM 991 C C . LYS A 1 133 ? -13.942 1.010 18.688 1.00 97.62 133 LYS A C 1
ATOM 993 O O . LYS A 1 133 ? -13.959 2.065 19.312 1.00 97.62 133 LYS A O 1
ATOM 998 N N . VAL A 1 134 ? -13.239 0.832 17.568 1.00 97.75 134 VAL A N 1
ATOM 999 C CA . VAL A 1 134 ? -12.387 1.872 16.956 1.00 97.75 134 VAL A CA 1
ATOM 1000 C C . VAL A 1 134 ? -13.227 3.033 16.408 1.00 97.75 134 VAL A C 1
ATOM 1002 O O . VAL A 1 134 ? -12.943 4.194 16.688 1.00 97.75 134 VAL A O 1
ATOM 1005 N N . ILE A 1 135 ? -14.304 2.741 15.673 1.00 97.50 135 ILE A N 1
ATOM 1006 C CA . ILE A 1 135 ? -15.169 3.761 15.049 1.00 97.50 135 ILE A CA 1
ATOM 1007 C C . ILE A 1 135 ? -15.903 4.624 16.098 1.00 97.50 135 ILE A C 1
ATOM 1009 O O . ILE A 1 135 ? -16.119 5.826 15.902 1.00 97.50 135 ILE A O 1
ATOM 1013 N N . ASN A 1 136 ? -16.273 4.029 17.236 1.00 97.12 136 ASN A N 1
ATOM 1014 C CA . ASN A 1 136 ? -16.966 4.711 18.333 1.00 97.12 136 ASN A CA 1
ATOM 1015 C C . ASN A 1 136 ? -16.019 5.432 19.308 1.00 97.12 136 ASN A C 1
ATOM 1017 O O . ASN A 1 136 ? -16.415 5.748 20.435 1.00 97.12 136 ASN A O 1
ATOM 1021 N N . ASN A 1 137 ? -14.777 5.718 18.902 1.00 95.44 137 ASN A N 1
ATOM 1022 C CA . ASN A 1 137 ? -13.903 6.590 19.678 1.00 95.44 137 ASN A CA 1
ATOM 1023 C C . ASN A 1 137 ? -14.566 7.970 19.856 1.00 95.44 137 ASN A C 1
ATOM 1025 O O . ASN A 1 137 ? -15.109 8.549 18.914 1.00 95.44 137 ASN A O 1
ATOM 1029 N N . ARG A 1 138 ? -14.551 8.485 21.092 1.00 94.81 138 ARG A N 1
ATOM 1030 C CA . ARG A 1 138 ? -15.213 9.747 21.467 1.00 94.81 138 ARG A CA 1
ATOM 1031 C C . ARG A 1 138 ? -14.500 10.985 20.923 1.00 94.81 138 ARG A C 1
ATOM 1033 O O . ARG A 1 138 ? -15.096 12.057 20.917 1.00 94.81 138 ARG A O 1
ATOM 1040 N N . ARG A 1 139 ? -13.231 10.858 20.530 1.00 96.50 139 ARG A N 1
ATOM 1041 C CA . ARG A 1 139 ? -12.421 11.966 20.007 1.00 96.50 139 ARG A CA 1
ATOM 1042 C C . ARG A 1 139 ? -12.685 12.156 18.514 1.00 96.50 139 ARG A C 1
ATOM 1044 O O . ARG A 1 139 ? -12.789 11.171 17.787 1.00 96.50 139 ARG A O 1
ATOM 1051 N N . SER A 1 140 ? -12.767 13.408 18.061 1.00 97.50 140 SER A N 1
ATOM 1052 C CA . SER A 1 140 ? -12.770 13.704 16.621 1.00 97.50 140 SER A CA 1
ATOM 1053 C C . SER A 1 140 ? -11.374 13.510 16.028 1.00 97.50 140 SER A C 1
ATOM 1055 O O . SER A 1 140 ? -10.373 13.559 16.751 1.00 97.50 140 SER A O 1
ATOM 1057 N N . ILE A 1 141 ? -11.279 13.324 14.711 1.00 97.38 141 ILE A N 1
ATOM 1058 C CA . ILE A 1 141 ? -9.975 13.181 14.056 1.00 97.38 141 ILE A CA 1
ATOM 1059 C C . ILE A 1 141 ? -9.104 14.429 14.247 1.00 97.38 141 ILE A C 1
ATOM 1061 O O . ILE A 1 141 ? -7.908 14.295 14.507 1.00 97.38 141 ILE A O 1
ATOM 1065 N N . GLU A 1 142 ? -9.666 15.642 14.215 1.00 97.25 142 GLU A N 1
ATOM 1066 C CA . GLU A 1 142 ? -8.872 16.858 14.449 1.00 97.25 142 GLU A CA 1
ATOM 1067 C C . GLU A 1 142 ? -8.315 16.917 15.875 1.00 97.25 142 GLU A C 1
ATOM 1069 O O . GLU A 1 142 ? -7.217 17.430 16.095 1.00 97.25 142 GLU A O 1
ATOM 1074 N N . GLN A 1 143 ? -9.059 16.396 16.856 1.00 97.62 143 GLN A N 1
ATOM 1075 C CA . GLN A 1 143 ? -8.577 16.291 18.233 1.00 97.62 143 GLN A CA 1
ATOM 1076 C C . GLN A 1 143 ? -7.436 15.282 18.342 1.00 97.62 143 GLN A C 1
ATOM 1078 O O . GLN A 1 143 ? -6.468 15.550 19.049 1.00 97.62 143 GLN A O 1
ATOM 1083 N N . ILE A 1 144 ? -7.522 14.158 17.624 1.00 97.31 144 ILE A N 1
ATOM 1084 C CA . ILE A 1 144 ? -6.466 13.142 17.587 1.00 97.31 144 ILE A CA 1
ATOM 1085 C C . ILE A 1 144 ? -5.174 13.736 17.022 1.00 97.31 144 ILE A C 1
ATOM 1087 O O . ILE A 1 144 ? -4.139 13.646 17.674 1.00 97.31 144 ILE A O 1
ATOM 1091 N N . VAL A 1 145 ? -5.244 14.416 15.874 1.00 96.69 145 VAL A N 1
ATOM 1092 C CA . VAL A 1 145 ? -4.070 15.045 15.242 1.00 96.69 145 VAL A CA 1
ATOM 1093 C C . VAL A 1 145 ? -3.431 16.097 16.153 1.00 96.69 145 VAL A C 1
ATOM 1095 O O . VAL A 1 145 ? -2.210 16.181 16.238 1.00 96.69 145 VAL A O 1
ATOM 1098 N N . LYS A 1 146 ? -4.240 16.883 16.875 1.00 96.94 146 LYS A N 1
ATOM 1099 C CA . LYS A 1 146 ? -3.730 17.893 17.817 1.00 96.94 146 LYS A CA 1
ATOM 1100 C C . LYS A 1 146 ? -3.123 17.292 19.083 1.00 96.94 146 LYS A C 1
ATOM 1102 O O . LYS A 1 146 ? -2.203 17.880 19.641 1.00 96.94 146 LYS A O 1
ATOM 1107 N N . GLN A 1 147 ? -3.672 16.182 19.573 1.00 97.19 147 GLN A N 1
ATOM 1108 C CA . GLN A 1 147 ? -3.262 15.579 20.840 1.00 97.19 147 GLN A CA 1
ATOM 1109 C C . GLN A 1 147 ? -2.064 14.634 20.690 1.00 97.19 147 GLN A C 1
ATOM 1111 O O . GLN A 1 147 ? -1.274 14.524 21.624 1.00 97.19 147 GLN A O 1
ATOM 1116 N N . PHE A 1 148 ? -1.925 13.977 19.536 1.00 96.12 148 PHE A N 1
ATOM 1117 C CA . PHE A 1 148 ? -0.879 12.989 19.266 1.00 96.12 148 PHE A CA 1
ATOM 1118 C C . PHE A 1 148 ? -0.042 13.374 18.032 1.00 96.12 148 PHE A C 1
ATOM 1120 O O . PHE A 1 148 ? -0.076 12.659 17.028 1.00 96.12 148 PHE A O 1
ATOM 1127 N N . PRO A 1 149 ? 0.693 14.503 18.060 1.00 94.25 149 PRO A N 1
ATOM 1128 C CA . PRO A 1 149 ? 1.596 14.849 16.971 1.00 94.25 149 PRO A CA 1
ATOM 1129 C C . PRO A 1 149 ? 2.803 13.900 16.950 1.00 94.25 149 PRO A C 1
ATOM 1131 O O . PRO A 1 149 ? 3.415 13.632 17.981 1.00 94.25 149 PRO A O 1
ATOM 1134 N N . ILE A 1 150 ? 3.169 13.418 15.764 1.00 95.50 150 ILE A N 1
ATOM 1135 C CA . ILE A 1 150 ? 4.389 12.637 15.539 1.00 95.50 150 ILE A CA 1
ATOM 1136 C C . ILE A 1 150 ? 5.464 13.590 15.015 1.00 95.50 150 ILE A C 1
ATOM 1138 O O . ILE A 1 150 ? 5.430 13.977 13.846 1.00 95.50 150 ILE A O 1
ATOM 1142 N N . GLU A 1 151 ? 6.400 13.986 15.879 1.00 90.94 151 GLU A N 1
ATOM 1143 C CA . GLU A 1 151 ? 7.395 15.036 15.586 1.00 90.94 151 GLU A CA 1
ATOM 1144 C C . GLU A 1 151 ? 8.289 14.713 14.379 1.00 90.94 151 GLU A C 1
ATOM 1146 O O . GLU A 1 151 ? 8.691 15.611 13.642 1.00 90.94 151 GLU A O 1
ATOM 1151 N N . GLU A 1 152 ? 8.548 13.430 14.129 1.00 91.56 152 GLU A N 1
ATOM 1152 C CA . GLU A 1 152 ? 9.407 12.972 13.031 1.00 91.56 152 GLU A CA 1
ATOM 1153 C C . GLU A 1 152 ? 8.693 12.954 11.667 1.00 91.56 152 GLU A C 1
ATOM 1155 O O . GLU A 1 152 ? 9.338 12.859 10.622 1.00 91.56 152 GLU A O 1
ATOM 1160 N N . SER A 1 153 ? 7.359 13.061 11.642 1.00 91.88 153 SER A N 1
ATOM 1161 C CA . SER A 1 153 ? 6.578 12.952 10.411 1.00 91.88 153 SER A CA 1
ATOM 1162 C C . SER A 1 153 ? 6.170 14.319 9.870 1.00 91.88 153 SER A C 1
ATOM 1164 O O . SER A 1 153 ? 5.322 15.012 10.436 1.00 91.88 153 SER A O 1
ATOM 1166 N N . TYR A 1 154 ? 6.687 14.668 8.688 1.00 94.25 154 TYR A N 1
ATOM 1167 C CA . TYR A 1 154 ? 6.288 15.878 7.956 1.00 94.25 154 TYR A CA 1
ATOM 1168 C C . TYR A 1 154 ? 4.767 15.971 7.737 1.00 94.25 154 TYR A C 1
ATOM 1170 O O . TYR A 1 154 ? 4.189 17.058 7.794 1.00 94.25 154 TYR A O 1
ATOM 1178 N N . LEU A 1 155 ? 4.101 14.831 7.525 1.00 94.50 155 LEU A N 1
ATOM 1179 C CA . LEU A 1 155 ? 2.649 14.776 7.342 1.00 94.50 155 LEU A CA 1
ATOM 1180 C C . LEU A 1 155 ? 1.912 15.142 8.631 1.00 94.50 155 LEU A C 1
ATOM 1182 O O . LEU A 1 155 ? 0.970 15.933 8.586 1.00 94.50 155 LEU A O 1
ATOM 1186 N N . SER A 1 156 ? 2.389 14.649 9.776 1.00 94.00 156 SER A N 1
ATOM 1187 C CA . SER A 1 156 ? 1.832 15.023 11.076 1.00 94.00 156 SER A CA 1
ATOM 1188 C C . SER A 1 156 ? 2.023 16.514 11.360 1.00 94.00 156 SER A C 1
ATOM 1190 O O . SER A 1 156 ? 1.081 17.168 11.802 1.00 94.00 156 SER A O 1
ATOM 1192 N N . LEU A 1 157 ? 3.203 17.073 11.062 1.00 93.81 157 LEU A N 1
ATOM 1193 C CA . LEU A 1 157 ? 3.477 18.512 11.205 1.00 93.81 157 LEU A CA 1
ATOM 1194 C C . LEU A 1 157 ? 2.590 19.369 10.291 1.00 93.81 157 LEU A C 1
ATOM 1196 O O . LEU A 1 157 ? 2.218 20.486 10.645 1.00 93.81 157 LEU A O 1
ATOM 1200 N N . SER A 1 158 ? 2.215 18.826 9.133 1.00 95.00 158 SER A N 1
ATOM 1201 C CA . SER A 1 158 ? 1.312 19.462 8.169 1.00 95.00 158 SER A CA 1
ATOM 1202 C C . SER A 1 158 ? -0.174 19.302 8.526 1.00 95.00 158 SER A C 1
ATOM 1204 O O . SER A 1 158 ? -1.032 19.763 7.776 1.00 95.00 158 SER A O 1
ATOM 1206 N N . GLY A 1 159 ? -0.496 18.662 9.656 1.00 96.25 159 GLY A N 1
ATOM 1207 C CA . GLY A 1 159 ? -1.866 18.473 10.135 1.00 96.25 159 GLY A CA 1
ATOM 1208 C C . GLY A 1 159 ? -2.611 17.289 9.515 1.00 96.25 159 GLY A C 1
ATOM 1209 O O . GLY A 1 159 ? -3.830 17.210 9.654 1.00 96.25 159 GLY A O 1
ATOM 1210 N N . TYR A 1 160 ? -1.916 16.369 8.842 1.00 97.00 160 TYR A N 1
ATOM 1211 C CA . TYR A 1 160 ? -2.515 15.124 8.360 1.00 97.00 160 TYR A CA 1
ATOM 1212 C C . TYR A 1 160 ? -2.577 14.079 9.476 1.00 97.00 160 TYR A C 1
ATOM 1214 O O . TYR A 1 160 ? -1.698 14.000 10.336 1.00 97.00 160 TYR A O 1
ATOM 1222 N N . LEU A 1 161 ? -3.602 13.231 9.428 1.00 97.31 161 LEU A N 1
ATOM 1223 C CA . LEU A 1 161 ? -3.708 12.055 10.280 1.00 97.31 161 LEU A CA 1
ATOM 1224 C C . LEU A 1 161 ? -2.751 10.967 9.778 1.00 97.31 161 LEU A C 1
ATOM 1226 O O . LEU A 1 161 ? -2.916 10.461 8.666 1.00 97.31 161 LEU A O 1
ATOM 1230 N N . THR A 1 162 ? -1.782 10.586 10.609 1.00 96.81 162 THR A N 1
ATOM 1231 C CA . THR A 1 162 ? -0.893 9.437 10.384 1.00 96.81 162 THR A CA 1
ATOM 1232 C C . THR A 1 162 ? -1.421 8.190 11.096 1.00 96.81 162 THR A C 1
ATOM 1234 O O . THR A 1 162 ? -2.214 8.283 12.039 1.00 96.81 162 THR A O 1
ATOM 1237 N N . TYR A 1 163 ? -0.978 7.009 10.654 1.00 96.19 163 TYR A N 1
ATOM 1238 C CA . TYR A 1 163 ? -1.365 5.745 11.284 1.00 96.19 163 TYR A CA 1
ATOM 1239 C C . TYR A 1 163 ? -0.940 5.691 12.755 1.00 96.19 163 TYR A C 1
ATOM 1241 O O . TYR A 1 163 ? -1.745 5.308 13.598 1.00 96.19 163 TYR A O 1
ATOM 1249 N N . ASP A 1 164 ? 0.277 6.135 13.077 1.00 96.50 164 ASP A N 1
ATOM 1250 C CA . ASP A 1 164 ? 0.811 6.070 14.441 1.00 96.50 164 ASP A CA 1
ATOM 1251 C C . ASP A 1 164 ? 0.002 6.941 15.411 1.00 96.50 164 ASP A C 1
ATOM 1253 O O . ASP A 1 164 ? -0.385 6.480 16.484 1.00 96.50 164 ASP A O 1
ATOM 1257 N N . ALA A 1 165 ? -0.364 8.162 15.001 1.00 96.81 165 ALA A N 1
ATOM 1258 C CA . ALA A 1 165 ? -1.243 9.030 15.786 1.00 96.81 165 ALA A CA 1
ATOM 1259 C C . ALA A 1 165 ? -2.631 8.395 15.993 1.00 96.81 165 ALA A C 1
ATOM 1261 O O . ALA A 1 165 ? -3.197 8.443 17.088 1.00 96.81 165 ALA A O 1
ATOM 1262 N N . PHE A 1 166 ? -3.176 7.760 14.949 1.00 97.50 166 PHE A N 1
ATOM 1263 C CA . PHE A 1 166 ? -4.458 7.064 15.028 1.00 97.50 166 PHE A CA 1
ATOM 1264 C C . PHE A 1 166 ? -4.396 5.817 15.925 1.00 97.50 166 PHE A C 1
ATOM 1266 O O . PHE A 1 166 ? -5.351 5.540 16.653 1.00 97.50 166 PHE A O 1
ATOM 1273 N N . ALA A 1 167 ? -3.280 5.089 15.918 1.00 97.06 167 ALA A N 1
ATOM 1274 C CA . ALA A 1 167 ? -3.055 3.926 16.767 1.00 97.06 167 ALA A CA 1
ATOM 1275 C C . ALA A 1 167 ? -2.921 4.312 18.246 1.00 97.06 167 ALA A C 1
ATOM 1277 O O . ALA A 1 167 ? -3.607 3.720 19.079 1.00 97.06 167 ALA A O 1
ATOM 1278 N N . LEU A 1 168 ? -2.144 5.355 18.562 1.00 97.06 168 LEU A N 1
ATOM 1279 C CA . LEU A 1 168 ? -2.016 5.904 19.921 1.00 97.06 168 LEU A CA 1
ATOM 1280 C C . LEU A 1 168 ? -3.365 6.397 20.470 1.00 97.06 168 LEU A C 1
ATOM 1282 O O . LEU A 1 168 ? -3.717 6.179 21.629 1.00 97.06 168 LEU A O 1
ATOM 1286 N N . ALA A 1 169 ? -4.193 7.010 19.622 1.00 97.50 169 ALA A N 1
ATOM 1287 C CA . ALA A 1 169 ? -5.523 7.455 20.028 1.00 97.50 169 ALA A CA 1
ATOM 1288 C C . ALA A 1 169 ? -6.511 6.312 20.326 1.00 97.50 169 ALA A C 1
ATOM 1290 O O . ALA A 1 169 ? -7.532 6.554 20.978 1.00 97.50 169 ALA A O 1
ATOM 1291 N N . ASN A 1 170 ? -6.227 5.098 19.846 1.00 97.50 170 ASN A N 1
ATOM 1292 C CA . ASN A 1 170 ? -7.060 3.903 19.983 1.00 97.50 170 ASN A CA 1
ATOM 1293 C C . ASN A 1 170 ? -6.340 2.784 20.760 1.00 97.50 170 ASN A C 1
ATOM 1295 O O . ASN A 1 170 ? -6.610 1.600 20.542 1.00 97.50 170 ASN A O 1
ATOM 1299 N N . GLU A 1 171 ? -5.446 3.147 21.684 1.00 95.94 171 GLU A N 1
ATOM 1300 C CA . GLU A 1 171 ? -4.756 2.190 22.550 1.00 95.94 171 GLU A CA 1
ATOM 1301 C C . GLU A 1 171 ? -5.736 1.227 23.245 1.00 95.94 171 GLU A C 1
ATOM 1303 O O . GLU A 1 171 ? -6.791 1.606 23.762 1.00 95.94 171 GLU A O 1
ATOM 1308 N N . GLY A 1 172 ? -5.396 -0.064 23.232 1.00 95.56 172 GLY A N 1
ATOM 1309 C CA . GLY A 1 172 ? -6.225 -1.130 23.801 1.00 95.56 172 GLY A CA 1
ATOM 1310 C C . GLY A 1 172 ? -7.362 -1.628 22.899 1.00 95.56 172 GLY A C 1
ATOM 1311 O O . GLY A 1 172 ? -8.125 -2.508 23.314 1.00 95.56 172 GLY A O 1
ATOM 1312 N N . ALA A 1 173 ? -7.520 -1.104 21.681 1.00 97.56 173 ALA A N 1
ATOM 1313 C CA . ALA A 1 173 ? -8.274 -1.782 20.627 1.00 97.56 173 ALA A CA 1
ATOM 1314 C C . ALA A 1 173 ? -7.382 -2.779 19.866 1.00 97.56 173 ALA A C 1
ATOM 1316 O O . ALA A 1 173 ? -6.157 -2.754 19.975 1.00 97.56 173 ALA A O 1
ATOM 1317 N N . ASN A 1 174 ? -8.012 -3.680 19.111 1.00 97.44 174 ASN A N 1
ATOM 1318 C CA . ASN A 1 174 ? -7.300 -4.633 18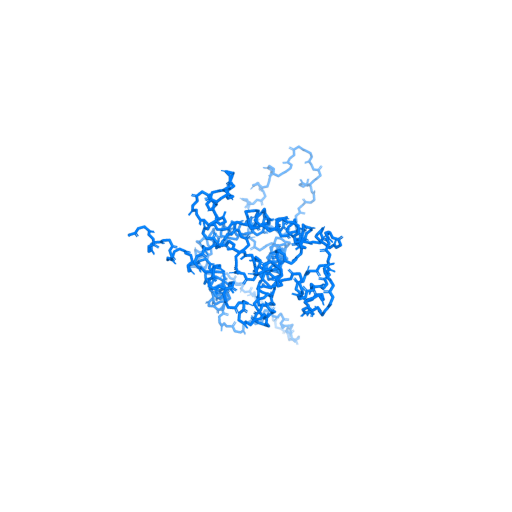.269 1.00 97.44 174 ASN A CA 1
ATOM 1319 C C . ASN A 1 174 ? -6.501 -3.864 17.189 1.00 97.44 174 ASN A C 1
ATOM 1321 O O . ASN A 1 174 ? -7.117 -3.142 16.396 1.00 97.44 174 ASN A O 1
ATOM 1325 N N . PRO A 1 175 ? -5.162 -4.001 17.124 1.00 97.62 175 PRO A N 1
ATOM 1326 C CA . PRO A 1 175 ? -4.329 -3.262 16.178 1.00 97.62 175 PRO A CA 1
ATOM 1327 C C . PRO A 1 175 ? -4.678 -3.569 14.717 1.00 97.62 175 PRO A C 1
ATOM 1329 O O . PRO A 1 175 ? -4.606 -2.678 13.872 1.00 97.62 175 PRO A O 1
ATOM 1332 N N . LEU A 1 176 ? -5.138 -4.787 14.419 1.00 96.81 176 LEU A N 1
ATOM 1333 C CA . LEU A 1 176 ? -5.595 -5.164 13.084 1.00 96.81 176 LEU A CA 1
ATOM 1334 C C . LEU A 1 176 ? -6.849 -4.374 12.676 1.00 96.81 176 LEU A C 1
ATOM 1336 O O . LEU A 1 176 ? -6.949 -3.898 11.546 1.00 96.81 176 LEU A O 1
ATOM 1340 N N . ALA A 1 177 ? -7.779 -4.173 13.616 1.00 97.69 177 ALA A N 1
ATOM 1341 C CA . ALA A 1 177 ? -8.982 -3.374 13.393 1.00 97.69 177 ALA A CA 1
ATOM 1342 C C . ALA A 1 177 ? -8.655 -1.882 13.232 1.00 97.69 177 ALA A C 1
ATOM 1344 O O . ALA A 1 177 ? -9.206 -1.232 12.345 1.00 97.69 177 ALA A O 1
ATOM 1345 N N . ILE A 1 178 ? -7.728 -1.346 14.038 1.00 97.75 178 ILE A N 1
ATOM 1346 C CA . ILE A 1 178 ? -7.234 0.035 13.900 1.00 97.75 178 ILE A CA 1
ATOM 1347 C C . ILE A 1 178 ? -6.644 0.238 12.501 1.00 97.75 178 ILE A C 1
ATOM 1349 O O . ILE A 1 178 ? -7.020 1.179 11.800 1.00 97.75 178 ILE A O 1
ATOM 1353 N N . LYS A 1 179 ? -5.750 -0.666 12.081 1.00 96.44 179 LYS A N 1
ATOM 1354 C CA . LYS A 1 179 ? -5.100 -0.616 10.771 1.00 96.44 179 LYS A CA 1
ATOM 1355 C C . LYS A 1 179 ? -6.107 -0.706 9.633 1.00 96.44 179 LYS A C 1
ATOM 1357 O O . LYS A 1 179 ? -6.029 0.100 8.715 1.00 96.44 179 LYS A O 1
ATOM 1362 N N . ALA A 1 180 ? -7.089 -1.600 9.716 1.00 96.62 180 ALA A N 1
ATOM 1363 C CA . ALA A 1 180 ? -8.133 -1.711 8.703 1.00 96.62 180 ALA A CA 1
ATOM 1364 C C . ALA A 1 180 ? -9.006 -0.453 8.596 1.00 96.62 180 ALA A C 1
ATOM 1366 O O . ALA A 1 180 ? -9.250 0.040 7.496 1.00 96.62 180 ALA A O 1
ATOM 1367 N N . VAL A 1 181 ? -9.434 0.127 9.720 1.00 97.25 181 VAL A N 1
ATOM 1368 C CA . VAL A 1 181 ? -10.191 1.388 9.689 1.00 97.25 181 VAL A CA 1
ATOM 1369 C C . VAL A 1 181 ? -9.346 2.499 9.066 1.00 97.25 181 VAL A C 1
ATOM 1371 O O . VAL A 1 181 ? -9.826 3.182 8.164 1.00 97.25 181 VAL A O 1
ATOM 1374 N N . PHE A 1 182 ? -8.077 2.627 9.459 1.00 97.12 182 PHE A N 1
ATOM 1375 C CA . PHE A 1 182 ? -7.170 3.619 8.880 1.00 97.12 182 PHE A CA 1
ATOM 1376 C C . PHE A 1 182 ? -6.949 3.404 7.376 1.00 97.12 182 PHE A C 1
ATOM 1378 O O . PHE A 1 182 ? -7.037 4.335 6.577 1.00 97.12 182 PHE A O 1
ATOM 1385 N N . ASP A 1 183 ? -6.709 2.160 6.966 1.00 95.56 183 ASP A N 1
ATOM 1386 C CA . ASP A 1 183 ? -6.472 1.804 5.574 1.00 95.56 183 ASP A CA 1
ATOM 1387 C C . ASP A 1 183 ? -7.676 2.131 4.689 1.00 95.56 183 ASP A C 1
ATOM 1389 O O . ASP A 1 183 ? -7.494 2.583 3.560 1.00 95.56 183 ASP A O 1
ATOM 1393 N N . SER A 1 184 ? -8.895 1.988 5.211 1.00 96.19 184 SER A N 1
ATOM 1394 C CA . SER A 1 184 ? -10.128 2.305 4.487 1.00 96.19 184 SER A CA 1
ATOM 1395 C C . SER A 1 184 ? -10.279 3.786 4.111 1.00 96.19 184 SER A C 1
ATOM 1397 O O . SER A 1 184 ? -11.082 4.118 3.241 1.00 96.19 184 SER A O 1
ATOM 1399 N N . PHE A 1 185 ? -9.500 4.686 4.719 1.00 95.56 185 PHE A N 1
ATOM 1400 C CA . PHE A 1 185 ? -9.491 6.103 4.359 1.00 95.56 185 PHE A CA 1
ATOM 1401 C C . PHE A 1 185 ? -8.787 6.381 3.015 1.00 95.56 185 PHE A C 1
ATOM 1403 O O . PHE A 1 185 ? -8.940 7.460 2.443 1.00 95.56 185 PHE A O 1
ATOM 1410 N N . GLY A 1 186 ? -8.043 5.406 2.473 1.00 85.31 186 GLY A N 1
ATOM 1411 C CA . GLY A 1 186 ? -7.579 5.407 1.081 1.00 85.31 186 GLY A CA 1
ATOM 1412 C C . GLY A 1 186 ? -6.182 5.982 0.811 1.00 85.31 186 GLY A C 1
ATOM 1413 O O . GLY A 1 186 ? -5.796 6.084 -0.360 1.00 85.31 186 GLY A O 1
ATOM 1414 N N . LYS A 1 187 ? -5.411 6.365 1.839 1.00 83.50 187 LYS A N 1
ATOM 1415 C CA . LYS A 1 187 ? -3.980 6.709 1.712 1.00 83.50 187 LYS A CA 1
ATOM 1416 C C . LYS A 1 187 ? -3.175 6.089 2.866 1.00 83.50 187 LYS A C 1
ATOM 1418 O O . LYS A 1 187 ? -3.555 6.292 4.014 1.00 83.50 187 LYS A O 1
ATOM 1423 N N . PRO A 1 188 ? -2.081 5.353 2.592 1.00 80.81 188 PRO A N 1
ATOM 1424 C CA . PRO A 1 188 ? -1.293 4.696 3.638 1.00 80.81 188 PRO A CA 1
ATOM 1425 C C . PRO A 1 188 ? -0.404 5.664 4.435 1.00 80.81 188 PRO A C 1
ATOM 1427 O O . PRO A 1 188 ? -0.178 5.433 5.617 1.00 80.81 188 PRO A O 1
ATOM 1430 N N . SER A 1 189 ? 0.081 6.743 3.813 1.00 85.25 189 SER A N 1
ATOM 1431 C CA . SER A 1 189 ? 1.048 7.669 4.420 1.00 85.25 189 SER A CA 1
ATOM 1432 C C . SER A 1 189 ? 0.403 8.726 5.320 1.00 85.25 189 SER A C 1
ATOM 1434 O O . SER A 1 189 ? 0.959 9.089 6.354 1.00 85.25 189 SER A O 1
ATOM 1436 N N . GLY A 1 190 ? -0.778 9.214 4.946 1.00 92.50 190 GLY A N 1
ATOM 1437 C CA . GLY A 1 190 ? -1.512 10.204 5.720 1.00 92.50 190 GLY A C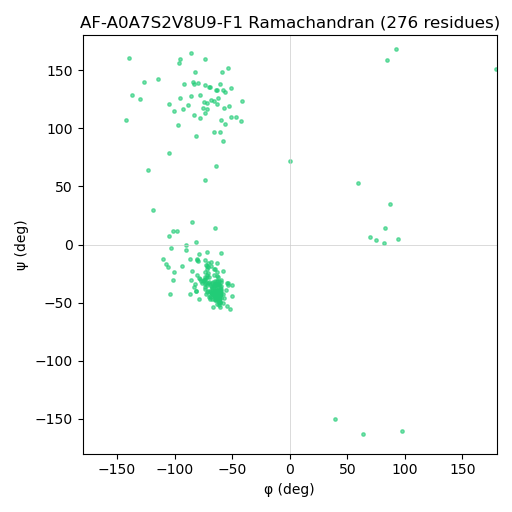A 1
ATOM 1438 C C . GLY A 1 190 ? -2.824 10.601 5.060 1.00 92.50 190 GLY A C 1
ATOM 1439 O O . GLY A 1 190 ? -2.969 10.555 3.835 1.00 92.50 190 GLY A O 1
ATOM 1440 N N . VAL A 1 191 ? -3.789 10.983 5.888 1.00 96.06 191 VAL A N 1
ATOM 1441 C CA . VAL A 1 191 ? -5.155 11.301 5.466 1.00 96.06 191 VAL A CA 1
ATOM 1442 C C . VAL A 1 191 ? -5.524 12.685 5.971 1.00 96.06 191 VAL A C 1
ATOM 1444 O O . VAL A 1 191 ? -5.180 13.063 7.090 1.00 96.06 191 VAL A O 1
ATOM 1447 N N . GLU A 1 192 ? -6.217 13.458 5.142 1.00 96.62 192 GLU A N 1
ATOM 1448 C CA . GLU A 1 192 ? -6.758 14.740 5.574 1.00 96.62 192 GLU A CA 1
ATOM 1449 C C . GLU A 1 192 ? -7.805 14.522 6.688 1.00 96.62 192 GLU A C 1
ATOM 1451 O O . GLU A 1 192 ? -8.676 13.657 6.532 1.00 96.62 192 GLU A O 1
ATOM 1456 N N . PRO A 1 193 ? -7.758 15.280 7.801 1.00 97.06 193 PRO A N 1
ATOM 1457 C CA . PRO A 1 193 ? -8.668 15.086 8.931 1.00 97.06 193 PRO A CA 1
ATOM 1458 C C . PRO A 1 193 ? -10.153 15.134 8.564 1.00 97.06 193 PRO A C 1
ATOM 1460 O O . PRO A 1 193 ? -10.927 14.318 9.058 1.00 97.06 193 PRO A O 1
ATOM 1463 N N . SER A 1 194 ? -10.528 16.044 7.662 1.00 96.88 194 SER A N 1
ATOM 1464 C CA . SER A 1 194 ? -11.898 16.238 7.174 1.00 96.88 194 SER A CA 1
ATOM 1465 C C . SER A 1 194 ? -12.440 14.978 6.487 1.00 96.88 194 SER A C 1
ATOM 1467 O O . SER A 1 194 ? -13.504 14.477 6.846 1.00 96.88 194 SER A O 1
ATOM 1469 N N . ILE A 1 195 ? -11.663 14.413 5.559 1.00 96.38 195 ILE A N 1
ATOM 1470 C CA . ILE A 1 195 ? -12.001 13.196 4.811 1.00 96.38 195 ILE A CA 1
ATOM 1471 C C . ILE A 1 195 ? -12.058 11.991 5.756 1.00 96.38 195 ILE A C 1
ATOM 1473 O O . ILE A 1 195 ? -12.975 11.176 5.668 1.00 96.38 195 ILE A O 1
ATOM 1477 N N . ALA A 1 196 ? -11.096 11.864 6.674 1.00 97.12 196 ALA A N 1
ATOM 1478 C CA . ALA A 1 196 ? -11.089 10.781 7.657 1.00 97.12 196 ALA A CA 1
ATOM 1479 C C . ALA A 1 196 ? -12.319 10.838 8.579 1.00 97.12 196 ALA A C 1
ATOM 1481 O O . ALA A 1 196 ? -12.934 9.805 8.849 1.00 97.12 196 ALA A O 1
ATOM 1482 N N . GLN A 1 197 ? -12.698 12.038 9.030 1.00 97.94 197 GLN A N 1
ATOM 1483 C CA . GLN A 1 197 ? -13.874 12.256 9.866 1.00 97.94 197 GLN A CA 1
ATOM 1484 C C . GLN A 1 197 ? -15.164 11.912 9.109 1.00 97.94 197 GLN A C 1
ATOM 1486 O O . GLN A 1 197 ? -15.972 11.141 9.620 1.00 97.94 197 GLN A O 1
ATOM 1491 N N . GLU A 1 198 ? -15.311 12.380 7.865 1.00 97.56 198 GLU A N 1
ATOM 1492 C CA . GLU A 1 198 ? -16.457 12.047 7.009 1.00 97.56 198 GLU A CA 1
ATOM 1493 C C . GLU A 1 198 ? -16.601 10.529 6.821 1.00 97.56 198 GLU A C 1
ATOM 1495 O O . GLU A 1 198 ? -17.690 9.976 6.978 1.00 97.56 198 GLU A O 1
ATOM 1500 N N . ARG A 1 199 ? -15.496 9.826 6.539 1.00 97.31 199 ARG A N 1
ATOM 1501 C CA . ARG A 1 199 ? -15.492 8.362 6.392 1.00 97.31 199 ARG A CA 1
ATOM 1502 C C . ARG A 1 199 ? -15.851 7.649 7.690 1.00 97.31 199 ARG A C 1
ATOM 1504 O O . ARG A 1 199 ? -16.632 6.704 7.656 1.00 97.31 199 ARG A O 1
ATOM 1511 N N . LEU A 1 200 ? -15.327 8.097 8.831 1.00 97.19 200 LEU A N 1
ATOM 1512 C CA . LEU A 1 200 ? -15.713 7.544 10.131 1.00 97.19 200 LEU A CA 1
ATOM 1513 C C . LEU A 1 200 ? -17.202 7.724 10.406 1.00 97.19 200 LEU A C 1
ATOM 1515 O O . LEU A 1 200 ? -17.842 6.790 10.885 1.00 97.19 200 LEU A O 1
ATOM 1519 N N . ASP A 1 201 ? -17.761 8.887 10.083 1.00 97.81 201 ASP A N 1
ATOM 1520 C CA . ASP A 1 201 ? -19.184 9.153 10.272 1.00 97.81 201 ASP A CA 1
ATOM 1521 C C . ASP A 1 201 ? -20.054 8.311 9.327 1.00 97.81 201 ASP A C 1
ATOM 1523 O O . ASP A 1 201 ? -21.087 7.796 9.759 1.00 97.81 201 ASP A O 1
ATOM 1527 N N . GLN A 1 202 ? -19.602 8.057 8.092 1.00 97.69 202 GLN A N 1
ATOM 1528 C CA . GLN A 1 202 ? -20.228 7.076 7.195 1.00 97.69 202 GLN A CA 1
ATOM 1529 C C . GLN A 1 202 ? -20.210 5.669 7.812 1.00 97.69 202 GLN A C 1
ATOM 1531 O O . GLN A 1 202 ? -21.244 5.007 7.849 1.00 97.69 202 GLN A O 1
ATOM 1536 N N . TYR A 1 203 ? -19.080 5.226 8.374 1.00 97.56 203 TYR A N 1
ATOM 1537 C CA . TYR A 1 203 ? -18.977 3.895 8.985 1.00 97.56 203 TYR A CA 1
ATOM 1538 C C . TYR A 1 203 ? -19.753 3.745 10.298 1.00 97.56 203 TYR A C 1
ATOM 1540 O O . TYR A 1 203 ? -20.124 2.632 10.671 1.00 97.56 203 TYR A O 1
ATOM 1548 N N . ARG A 1 204 ? -20.012 4.848 11.015 1.00 97.25 204 ARG A N 1
ATOM 1549 C CA . ARG A 1 204 ? -20.919 4.862 12.176 1.00 97.25 204 ARG A CA 1
ATOM 1550 C C . ARG A 1 204 ? -22.360 4.579 11.768 1.00 97.25 204 ARG A C 1
ATOM 1552 O O . ARG A 1 204 ? -23.084 3.951 12.536 1.00 97.25 204 ARG A O 1
ATOM 1559 N N . GLN A 1 205 ? -22.765 5.059 10.593 1.00 98.00 205 GLN A N 1
ATOM 1560 C CA . GLN A 1 205 ? -24.101 4.834 10.044 1.00 98.00 205 GLN A CA 1
ATOM 1561 C C . GLN A 1 205 ? -24.220 3.435 9.438 1.00 98.00 205 GLN A C 1
ATOM 1563 O O . GLN A 1 205 ? -25.178 2.724 9.734 1.00 98.00 205 GLN A O 1
ATOM 1568 N N . ASP A 1 206 ? -23.234 3.039 8.631 1.00 97.75 206 ASP A N 1
ATOM 1569 C CA . ASP A 1 206 ? -23.208 1.757 7.941 1.00 97.75 206 ASP A CA 1
ATOM 1570 C C . ASP A 1 206 ? -21.788 1.172 7.899 1.00 97.75 206 ASP A C 1
ATOM 1572 O O . ASP A 1 206 ? -20.904 1.625 7.165 1.00 97.75 206 ASP A O 1
ATOM 1576 N N . ILE A 1 207 ? -21.576 0.126 8.699 1.00 97.19 207 ILE A N 1
ATOM 1577 C CA . ILE A 1 207 ? -20.294 -0.577 8.780 1.00 97.19 207 ILE A CA 1
ATOM 1578 C C . ILE A 1 207 ? -20.010 -1.423 7.534 1.00 97.19 207 ILE A C 1
ATOM 1580 O O . ILE A 1 207 ? -18.846 -1.717 7.253 1.00 97.19 207 ILE A O 1
ATOM 1584 N N . ASP A 1 208 ? -21.036 -1.786 6.761 1.00 96.81 208 ASP A N 1
ATOM 1585 C CA . ASP A 1 208 ? -20.880 -2.638 5.585 1.00 96.81 208 ASP A CA 1
ATOM 1586 C C . ASP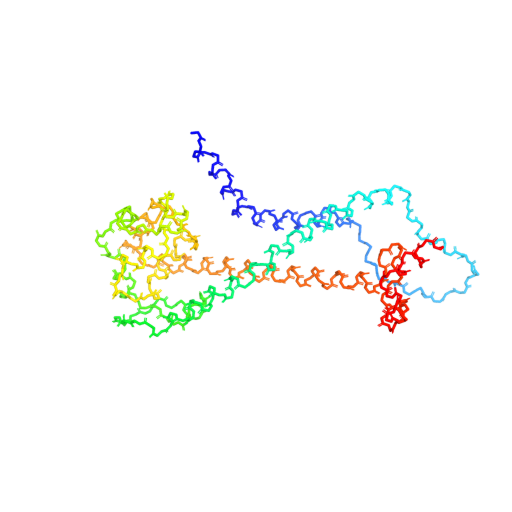 A 1 208 ? -20.169 -1.895 4.444 1.00 96.81 208 ASP A C 1
ATOM 1588 O O . ASP A 1 208 ? -19.539 -2.533 3.599 1.00 96.81 208 ASP A O 1
ATOM 1592 N N . LEU A 1 209 ? -20.142 -0.554 4.478 1.00 96.75 209 LEU A N 1
ATOM 1593 C CA . LEU A 1 209 ? -19.350 0.294 3.576 1.00 96.75 209 LEU A CA 1
ATOM 1594 C C . LEU A 1 209 ? -17.834 0.142 3.766 1.00 96.75 209 LEU A C 1
ATOM 1596 O O . LEU A 1 209 ? -17.061 0.447 2.854 1.00 96.75 209 LEU A O 1
ATOM 1600 N N . LEU A 1 210 ? -17.383 -0.353 4.921 1.00 96.31 210 LEU A N 1
ATOM 1601 C CA . LEU A 1 210 ? -15.959 -0.545 5.194 1.00 96.31 210 LEU A CA 1
ATOM 1602 C C . LEU A 1 210 ? -15.353 -1.625 4.286 1.00 96.31 210 LEU A C 1
ATOM 1604 O O . LEU A 1 210 ? -14.246 -1.468 3.769 1.00 96.31 210 LEU A O 1
ATOM 1608 N N . LYS A 1 211 ? -16.094 -2.716 4.065 1.00 95.94 211 LYS A N 1
ATOM 1609 C CA . LYS A 1 211 ? -15.651 -3.870 3.276 1.00 95.94 211 LYS A CA 1
ATOM 1610 C C . LYS A 1 211 ? -15.324 -3.531 1.813 1.00 95.94 211 LYS A C 1
ATOM 1612 O O . LYS A 1 211 ? -14.211 -3.851 1.392 1.00 95.94 211 LYS A O 1
ATOM 1617 N N . PRO A 1 212 ? -16.216 -2.899 1.022 1.00 95.50 212 PRO A N 1
ATOM 1618 C CA . PRO A 1 212 ? -15.906 -2.543 -0.358 1.00 95.50 212 PRO A CA 1
ATOM 161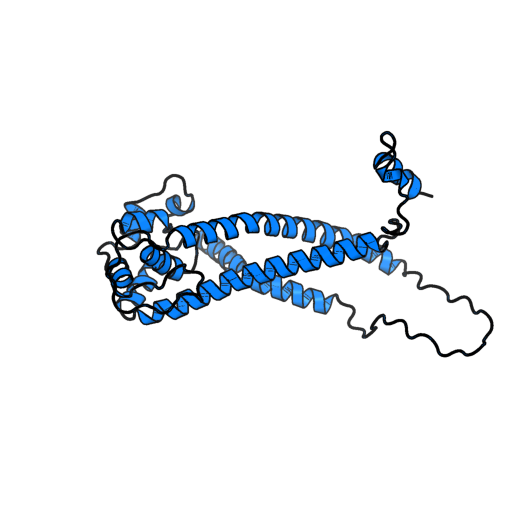9 C C . PRO A 1 212 ? -14.777 -1.511 -0.450 1.00 95.50 212 PRO A C 1
ATOM 1621 O O . PRO A 1 212 ? -13.952 -1.630 -1.350 1.00 95.50 212 PRO A O 1
ATOM 1624 N N . ASN A 1 213 ? -14.666 -0.568 0.496 1.00 95.38 213 ASN A N 1
ATOM 1625 C CA . ASN A 1 213 ? -13.568 0.407 0.508 1.00 95.38 213 ASN A CA 1
ATOM 1626 C C . ASN A 1 213 ? -12.209 -0.270 0.740 1.00 95.38 213 ASN A C 1
ATOM 1628 O O . ASN A 1 213 ? -11.234 0.025 0.046 1.00 95.38 213 ASN A O 1
ATOM 1632 N N . LEU A 1 214 ? -12.150 -1.220 1.678 1.00 95.19 214 LEU A N 1
ATOM 1633 C CA . LEU A 1 214 ? -10.953 -2.021 1.928 1.00 95.19 214 LEU A CA 1
ATOM 1634 C C . LEU A 1 214 ? -10.587 -2.901 0.734 1.00 95.19 214 LEU A C 1
ATOM 1636 O O . LEU A 1 214 ? -9.419 -2.955 0.356 1.00 95.19 214 LEU A O 1
ATOM 1640 N N . LEU A 1 215 ? -11.573 -3.553 0.116 1.00 94.44 215 LEU A N 1
ATOM 1641 C CA . LEU A 1 215 ? -11.346 -4.393 -1.056 1.00 94.44 215 LEU A CA 1
ATOM 1642 C C . LEU A 1 215 ? -10.862 -3.567 -2.253 1.00 94.44 215 LEU A C 1
ATOM 1644 O O . LEU A 1 215 ? -9.905 -3.953 -2.918 1.00 94.44 215 LEU A O 1
ATOM 1648 N N . GLN A 1 216 ? -11.479 -2.410 -2.505 1.00 93.44 216 GLN A N 1
ATOM 1649 C CA . GLN A 1 216 ? -11.073 -1.505 -3.578 1.00 93.44 216 GLN A CA 1
ATOM 1650 C C . GLN A 1 216 ? -9.633 -1.029 -3.385 1.00 93.44 216 GLN A C 1
ATOM 1652 O O . GLN A 1 216 ? -8.861 -1.016 -4.346 1.00 93.44 216 GLN A O 1
ATOM 1657 N N . LYS A 1 217 ? -9.254 -0.676 -2.151 1.00 91.62 217 LYS A N 1
ATOM 1658 C CA . LYS A 1 217 ? -7.872 -0.318 -1.832 1.00 91.62 217 LYS A CA 1
ATOM 1659 C C . LYS A 1 217 ? -6.926 -1.497 -2.053 1.00 91.62 217 LYS A C 1
ATOM 1661 O O . LYS A 1 217 ? -5.941 -1.337 -2.763 1.00 91.62 217 LYS A O 1
ATOM 1666 N N . ALA A 1 218 ? -7.234 -2.668 -1.498 1.00 90.50 218 ALA A N 1
ATOM 1667 C CA . ALA A 1 218 ? -6.382 -3.849 -1.617 1.00 90.50 218 ALA A CA 1
ATOM 1668 C C . ALA A 1 218 ? -6.152 -4.244 -3.085 1.00 90.50 218 ALA A C 1
ATOM 1670 O O . ALA A 1 218 ? -5.019 -4.508 -3.477 1.00 90.50 218 ALA A O 1
ATOM 1671 N N . ILE A 1 219 ? -7.201 -4.214 -3.915 1.00 91.12 219 ILE A N 1
ATOM 1672 C CA . ILE A 1 219 ? -7.098 -4.452 -5.363 1.00 91.12 219 ILE A CA 1
ATOM 1673 C C . ILE A 1 219 ? -6.218 -3.390 -6.028 1.00 91.12 219 ILE A C 1
ATOM 1675 O O . ILE A 1 219 ? -5.397 -3.731 -6.878 1.00 91.12 219 ILE A O 1
ATOM 1679 N N . GLY A 1 220 ? -6.373 -2.119 -5.650 1.00 89.75 220 GLY A N 1
ATOM 1680 C CA . GLY A 1 220 ? -5.559 -1.023 -6.171 1.00 89.75 220 GLY A CA 1
ATOM 1681 C C . GLY A 1 220 ? -4.075 -1.193 -5.847 1.00 89.75 220 GLY A C 1
ATOM 1682 O O . GLY A 1 220 ? -3.249 -1.173 -6.757 1.00 89.75 220 GLY A O 1
ATOM 1683 N N . ASP A 1 221 ? -3.746 -1.420 -4.577 1.00 87.19 221 ASP A N 1
ATOM 1684 C CA . ASP A 1 221 ? -2.365 -1.519 -4.097 1.00 87.19 221 ASP A CA 1
ATOM 1685 C C . ASP A 1 221 ? -1.682 -2.792 -4.622 1.00 87.19 221 ASP A C 1
ATOM 1687 O O . ASP A 1 221 ? -0.585 -2.740 -5.184 1.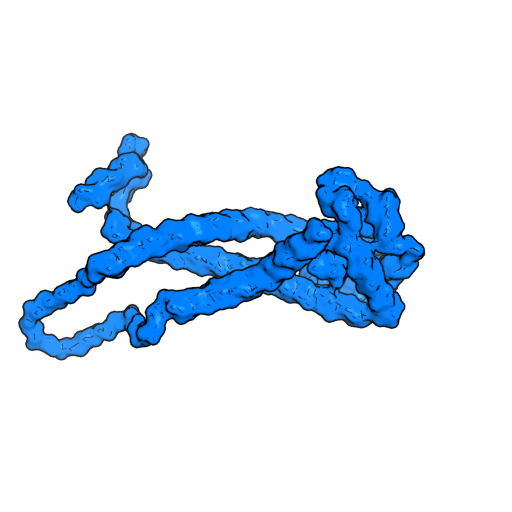00 87.19 221 ASP A O 1
ATOM 1691 N N . PHE A 1 222 ? -2.357 -3.941 -4.521 1.00 87.69 222 PHE A N 1
ATOM 1692 C CA . PHE A 1 222 ? -1.833 -5.214 -5.017 1.00 87.69 222 PHE A CA 1
ATOM 1693 C C . PHE A 1 222 ? -1.737 -5.236 -6.545 1.00 87.69 222 PHE A C 1
ATOM 1695 O O . PHE A 1 222 ? -0.733 -5.680 -7.103 1.00 87.69 222 PHE A O 1
ATOM 1702 N N . GLY A 1 223 ? -2.755 -4.713 -7.231 1.00 89.50 223 GLY A N 1
ATOM 1703 C CA . GLY A 1 223 ? -2.776 -4.601 -8.684 1.00 89.50 223 GLY A CA 1
ATOM 1704 C C . GLY A 1 223 ? -1.668 -3.690 -9.202 1.00 89.50 223 GLY A C 1
ATOM 1705 O O . GLY A 1 223 ? -0.968 -4.062 -10.145 1.00 89.50 223 GLY A O 1
ATOM 1706 N N . ALA A 1 224 ? -1.449 -2.538 -8.561 1.00 87.56 224 ALA A N 1
ATOM 1707 C CA . ALA A 1 224 ? -0.343 -1.645 -8.891 1.00 87.56 224 ALA A CA 1
ATOM 1708 C C . ALA A 1 224 ? 1.014 -2.327 -8.663 1.00 87.56 224 ALA A C 1
ATOM 1710 O O . ALA A 1 224 ? 1.868 -2.278 -9.547 1.00 87.56 224 ALA A O 1
ATOM 1711 N N . GLY A 1 225 ? 1.189 -3.021 -7.533 1.00 87.00 225 GLY A N 1
ATOM 1712 C CA . GLY A 1 225 ? 2.415 -3.756 -7.218 1.00 87.00 225 GLY A CA 1
ATOM 1713 C C . GLY A 1 225 ? 2.733 -4.864 -8.228 1.00 87.00 225 GLY A C 1
ATOM 1714 O O . GLY A 1 225 ? 3.842 -4.911 -8.760 1.00 87.00 225 GLY A O 1
ATOM 1715 N N . ILE A 1 226 ? 1.757 -5.719 -8.557 1.00 88.19 226 ILE A N 1
ATOM 1716 C CA . ILE A 1 226 ? 1.921 -6.769 -9.579 1.00 88.19 226 ILE A CA 1
ATOM 1717 C C . ILE A 1 226 ? 2.222 -6.160 -10.941 1.00 88.19 226 ILE A C 1
ATOM 1719 O O . ILE A 1 226 ? 3.124 -6.629 -11.632 1.00 88.19 226 ILE A O 1
ATOM 1723 N N . THR A 1 227 ? 1.479 -5.126 -11.336 1.00 88.00 227 THR A N 1
ATOM 1724 C CA . THR A 1 227 ? 1.674 -4.473 -12.634 1.00 88.00 227 THR A CA 1
ATOM 1725 C C . THR A 1 227 ? 3.080 -3.892 -12.728 1.00 88.00 227 THR A C 1
ATOM 1727 O O . THR A 1 227 ? 3.756 -4.084 -13.735 1.00 88.00 227 THR A O 1
ATOM 1730 N N . LEU A 1 228 ? 3.558 -3.244 -11.664 1.00 87.00 228 LEU A N 1
ATOM 1731 C CA . LEU A 1 228 ? 4.912 -2.710 -11.597 1.00 87.00 228 LEU A CA 1
ATOM 1732 C C . LEU A 1 228 ? 5.963 -3.819 -11.730 1.00 87.00 228 LEU A C 1
ATOM 1734 O O . LEU A 1 228 ? 6.860 -3.707 -12.562 1.00 87.00 228 LEU A O 1
ATOM 1738 N N . LEU A 1 229 ? 5.832 -4.908 -10.966 1.00 88.19 229 LEU A N 1
ATOM 1739 C CA . LEU A 1 229 ? 6.741 -6.057 -11.043 1.00 88.19 229 LEU A CA 1
ATOM 1740 C C . LEU A 1 229 ? 6.743 -6.701 -12.432 1.00 88.19 229 LEU A C 1
ATOM 1742 O O . LEU A 1 229 ? 7.806 -7.024 -12.960 1.00 88.19 229 LEU A O 1
ATOM 1746 N N . PHE A 1 230 ? 5.567 -6.852 -13.039 1.00 89.38 230 PHE A N 1
ATOM 1747 C CA . PHE A 1 230 ? 5.422 -7.376 -14.390 1.00 89.38 230 PHE A CA 1
ATOM 1748 C C . PHE A 1 230 ? 6.130 -6.486 -15.415 1.00 89.38 230 PHE A C 1
ATOM 1750 O O . PHE A 1 230 ? 6.890 -6.990 -16.238 1.00 89.38 230 PHE A O 1
ATOM 1757 N N . LEU A 1 231 ? 5.925 -5.167 -15.350 1.00 86.56 231 LEU A N 1
ATOM 1758 C CA . LEU A 1 231 ? 6.551 -4.217 -16.269 1.00 86.56 231 LEU A CA 1
ATOM 1759 C C . LEU A 1 231 ? 8.074 -4.183 -16.112 1.00 86.56 231 LEU A C 1
ATOM 1761 O O . LEU A 1 231 ? 8.778 -4.177 -17.119 1.00 86.56 231 LEU A O 1
ATOM 1765 N N . VAL A 1 232 ? 8.589 -4.215 -14.878 1.00 86.88 232 VAL A N 1
ATOM 1766 C CA . VAL A 1 232 ? 10.038 -4.296 -14.631 1.00 86.88 232 VAL A CA 1
ATOM 1767 C C . VAL A 1 232 ? 10.603 -5.612 -15.167 1.00 86.88 232 VAL A C 1
ATOM 1769 O O . VAL A 1 232 ? 11.603 -5.597 -15.879 1.00 86.88 232 VAL A O 1
ATOM 1772 N N . GLY A 1 233 ? 9.939 -6.742 -14.906 1.00 86.25 233 GLY A N 1
ATOM 1773 C CA . GLY A 1 233 ? 10.364 -8.044 -15.422 1.00 86.25 233 GLY A CA 1
ATOM 1774 C C . GLY A 1 233 ? 10.361 -8.103 -16.952 1.00 86.25 233 GLY A C 1
ATOM 1775 O O . GLY A 1 233 ? 11.315 -8.588 -17.556 1.00 86.25 233 GLY A O 1
ATOM 1776 N N . LEU A 1 234 ? 9.325 -7.557 -17.595 1.00 86.44 234 LEU A N 1
ATOM 1777 C CA . LEU A 1 234 ? 9.245 -7.466 -19.052 1.00 86.44 234 LEU A CA 1
ATOM 1778 C C . LEU A 1 234 ? 10.366 -6.583 -19.616 1.00 86.44 234 LEU A C 1
ATOM 1780 O O . LEU A 1 234 ? 11.016 -6.967 -20.588 1.00 86.44 234 LEU A O 1
ATOM 1784 N N . ALA A 1 235 ? 10.619 -5.430 -18.992 1.00 84.00 235 ALA A N 1
ATOM 1785 C CA . ALA A 1 235 ? 11.700 -4.535 -19.383 1.00 84.00 235 ALA A CA 1
ATOM 1786 C C . ALA A 1 235 ? 13.072 -5.216 -19.269 1.00 84.00 235 ALA A C 1
ATOM 1788 O O . ALA A 1 235 ? 13.884 -5.100 -20.190 1.00 84.00 235 ALA A O 1
ATOM 1789 N N . ASP A 1 236 ? 13.314 -5.973 -18.198 1.00 82.75 236 ASP A N 1
ATOM 1790 C CA . ASP A 1 236 ? 14.561 -6.713 -18.001 1.00 82.75 236 ASP A CA 1
ATOM 1791 C C . ASP A 1 236 ? 14.726 -7.815 -19.061 1.00 82.75 236 ASP A C 1
ATOM 1793 O O . ASP A 1 236 ? 15.776 -7.895 -19.696 1.00 82.75 236 ASP A O 1
ATOM 1797 N N . VAL A 1 237 ? 13.678 -8.593 -19.363 1.00 84.50 237 VAL A N 1
ATOM 1798 C CA . VAL A 1 237 ? 13.719 -9.628 -20.417 1.00 84.50 237 VAL A CA 1
ATOM 1799 C C . VAL A 1 237 ? 14.001 -9.027 -21.796 1.00 84.50 237 VAL A C 1
ATOM 1801 O O . VAL A 1 237 ? 14.838 -9.550 -22.541 1.00 84.50 237 VAL A O 1
ATOM 1804 N N . VAL A 1 238 ? 13.330 -7.927 -22.152 1.00 82.94 238 VAL A N 1
ATOM 1805 C CA . VAL A 1 238 ? 13.550 -7.237 -23.433 1.00 82.94 238 VAL A CA 1
ATOM 1806 C C . VAL A 1 238 ? 14.969 -6.680 -23.496 1.00 82.94 238 VAL A C 1
ATOM 1808 O O . VAL A 1 238 ? 15.672 -6.916 -24.477 1.00 82.94 238 VAL A O 1
ATOM 1811 N N . THR A 1 239 ? 15.429 -6.017 -22.434 1.00 80.69 239 THR A N 1
ATOM 1812 C CA . THR A 1 239 ? 16.781 -5.445 -22.360 1.00 80.69 239 THR A CA 1
ATOM 1813 C C . THR A 1 239 ? 17.844 -6.531 -22.475 1.00 80.69 239 THR A C 1
ATOM 1815 O O . THR A 1 239 ? 18.746 -6.418 -23.304 1.00 80.69 239 THR A O 1
ATOM 1818 N N . SER A 1 240 ? 17.714 -7.627 -21.723 1.00 79.56 240 SER A N 1
ATOM 1819 C CA . SER A 1 240 ? 18.614 -8.777 -21.815 1.00 79.56 240 SER A CA 1
ATOM 1820 C C . SER A 1 240 ? 18.595 -9.412 -23.201 1.00 79.56 240 SER A C 1
ATOM 1822 O O . SER A 1 240 ? 19.643 -9.816 -23.693 1.00 79.56 240 SER A O 1
ATOM 1824 N N . THR A 1 241 ? 17.441 -9.469 -23.870 1.00 79.12 241 THR A N 1
ATOM 1825 C CA . THR A 1 241 ? 17.341 -10.010 -25.233 1.00 79.12 241 THR A CA 1
ATOM 1826 C C . THR A 1 241 ? 18.026 -9.103 -26.254 1.00 79.12 241 THR A C 1
ATOM 1828 O O . THR A 1 241 ? 18.774 -9.597 -27.098 1.00 79.12 241 THR A O 1
ATOM 1831 N N . CYS A 1 242 ? 17.817 -7.787 -26.177 1.00 78.69 242 CYS A N 1
ATOM 1832 C CA . CYS A 1 242 ? 18.470 -6.807 -27.049 1.00 78.69 242 CYS A CA 1
ATOM 1833 C C . CYS A 1 242 ? 19.989 -6.790 -26.840 1.00 78.69 242 CYS A C 1
ATOM 1835 O O . CYS A 1 242 ? 20.749 -6.803 -27.812 1.00 78.69 242 CYS A O 1
ATOM 1837 N N . LEU A 1 243 ? 20.429 -6.848 -25.580 1.00 77.56 243 LEU A N 1
ATOM 1838 C CA . LEU A 1 243 ? 21.834 -7.001 -25.222 1.00 77.56 243 LEU A CA 1
ATOM 1839 C C . LEU A 1 243 ? 22.375 -8.335 -25.753 1.00 77.56 243 LEU A C 1
ATOM 1841 O O . LEU A 1 243 ? 23.395 -8.379 -26.422 1.00 77.56 243 LEU A O 1
ATOM 1845 N N . TYR A 1 244 ? 21.678 -9.450 -25.568 1.00 80.88 244 TYR A N 1
ATOM 1846 C CA . TYR A 1 244 ? 22.160 -10.736 -26.069 1.00 80.88 244 TYR A CA 1
ATOM 1847 C C . TYR A 1 244 ? 22.242 -10.788 -27.605 1.00 80.88 244 TYR A C 1
ATOM 1849 O O . TYR A 1 244 ? 23.155 -11.407 -28.149 1.00 80.88 244 TYR A O 1
ATOM 1857 N N . ARG A 1 245 ? 21.324 -10.129 -28.320 1.00 78.19 245 ARG A N 1
ATOM 1858 C CA . ARG A 1 245 ? 21.235 -10.207 -29.787 1.00 78.19 245 ARG A CA 1
ATOM 1859 C C . ARG A 1 245 ? 22.107 -9.225 -30.561 1.00 78.19 245 ARG A C 1
ATOM 1861 O O . ARG A 1 245 ? 22.231 -9.429 -31.761 1.00 78.19 245 ARG A O 1
ATOM 1868 N N . GLY A 1 246 ? 22.702 -8.212 -29.933 1.00 72.31 246 GLY A N 1
ATOM 1869 C CA . GLY A 1 246 ? 23.477 -7.235 -30.710 1.00 72.31 246 GLY A CA 1
ATOM 1870 C C . GLY A 1 246 ? 22.636 -6.087 -31.257 1.00 72.31 246 GLY A C 1
ATOM 1871 O O . GLY A 1 246 ? 22.841 -5.679 -32.388 1.00 72.31 246 GLY A O 1
ATOM 1872 N N . TYR A 1 247 ? 21.614 -5.620 -30.526 1.00 68.94 247 TYR A N 1
ATOM 1873 C CA . TYR A 1 247 ? 20.667 -4.647 -31.094 1.00 68.94 247 TYR A CA 1
ATOM 1874 C C . TYR A 1 247 ? 21.246 -3.229 -31.250 1.00 68.94 247 TYR A C 1
ATOM 1876 O O . TYR A 1 247 ? 20.696 -2.417 -31.990 1.00 68.94 247 TYR A O 1
ATOM 1884 N N . PHE A 1 248 ? 22.350 -2.916 -30.564 1.00 67.31 248 PHE A N 1
ATOM 1885 C CA . PHE A 1 248 ? 23.068 -1.667 -30.801 1.00 67.31 248 PHE A CA 1
ATOM 1886 C C . PHE A 1 248 ? 24.006 -1.842 -31.997 1.00 67.31 248 PHE A C 1
ATOM 1888 O O . PHE A 1 248 ? 24.660 -2.880 -32.059 1.00 67.31 248 PHE A O 1
ATOM 1895 N N . PRO A 1 249 ? 24.106 -0.848 -32.903 1.00 60.62 249 PRO A N 1
ATOM 1896 C CA . PRO A 1 249 ? 24.914 -0.944 -34.124 1.00 60.62 249 PRO A CA 1
ATOM 1897 C C . PRO A 1 249 ? 26.347 -1.421 -33.872 1.00 60.62 249 PRO A C 1
ATOM 1899 O O . PRO A 1 249 ? 26.884 -2.189 -34.663 1.00 60.62 249 PRO A O 1
ATOM 1902 N N . ASP A 1 250 ? 26.907 -1.018 -32.731 1.00 65.12 250 ASP A N 1
ATOM 1903 C CA . ASP A 1 250 ? 28.294 -1.286 -32.352 1.00 65.12 250 ASP A CA 1
ATOM 1904 C C . ASP A 1 250 ? 28.420 -2.412 -31.303 1.00 65.12 250 ASP A C 1
ATOM 1906 O O . ASP A 1 250 ? 29.523 -2.802 -30.929 1.00 65.12 250 ASP A O 1
ATOM 1910 N N . TRP A 1 251 ? 27.302 -2.963 -30.807 1.00 71.69 251 TRP A N 1
ATOM 1911 C CA . TRP A 1 251 ? 27.322 -4.078 -29.857 1.00 71.69 251 TRP A CA 1
ATOM 1912 C C . TRP A 1 251 ? 27.232 -5.407 -30.619 1.00 71.69 251 TRP A C 1
ATOM 1914 O O . TRP A 1 251 ? 26.188 -5.708 -31.198 1.00 71.69 251 TRP A O 1
ATOM 1924 N N . PRO A 1 252 ? 28.256 -6.276 -30.564 1.00 70.06 252 PRO A N 1
ATOM 1925 C CA . PRO A 1 252 ? 28.296 -7.498 -31.372 1.00 70.06 252 PRO A CA 1
ATOM 1926 C C . PRO A 1 252 ? 27.299 -8.578 -30.904 1.00 70.06 252 PRO A C 1
ATOM 1928 O O . PRO A 1 252 ? 27.124 -9.604 -31.565 1.00 70.06 252 PRO A O 1
ATOM 1931 N N . GLY A 1 253 ? 26.619 -8.358 -29.774 1.00 80.31 253 GLY A N 1
ATOM 1932 C CA . GLY A 1 253 ? 25.735 -9.332 -29.142 1.00 80.31 253 GLY A CA 1
ATOM 1933 C C . GLY A 1 253 ? 26.494 -10.304 -28.243 1.00 80.31 253 GLY A C 1
ATOM 1934 O O . GLY A 1 253 ? 27.690 -10.531 -28.396 1.00 80.31 253 GLY A O 1
ATOM 1935 N N . GLY A 1 254 ? 25.780 -10.928 -27.308 1.00 79.62 254 GLY A N 1
ATOM 1936 C CA . GLY A 1 254 ? 26.347 -11.892 -26.363 1.00 79.62 254 GLY A CA 1
ATOM 1937 C C . GLY A 1 254 ? 26.915 -13.154 -27.025 1.00 79.62 254 GLY A C 1
ATOM 1938 O O . GLY A 1 254 ? 27.795 -13.788 -26.458 1.00 79.62 254 GLY A O 1
ATOM 1939 N N . ARG A 1 255 ? 26.453 -13.519 -28.232 1.00 79.06 255 ARG A N 1
ATOM 1940 C CA . ARG A 1 255 ? 26.998 -14.666 -28.990 1.00 79.06 255 ARG A CA 1
ATOM 1941 C C . ARG A 1 255 ? 28.368 -14.407 -29.602 1.00 79.06 255 ARG A C 1
ATOM 1943 O O . ARG A 1 255 ? 29.132 -15.350 -29.760 1.00 79.06 255 ARG A O 1
ATOM 1950 N N . ASN A 1 256 ? 28.646 -13.158 -29.955 1.00 74.88 256 ASN A N 1
ATOM 1951 C CA . ASN A 1 256 ? 29.896 -12.762 -30.597 1.00 74.88 256 ASN A CA 1
ATOM 1952 C C . ASN A 1 256 ? 30.818 -12.029 -29.615 1.00 74.88 256 ASN A C 1
ATOM 1954 O O . ASN A 1 256 ? 31.840 -11.489 -30.027 1.00 74.88 256 ASN A O 1
ATOM 1958 N N . PHE A 1 257 ? 30.449 -11.981 -28.331 1.00 76.12 257 PHE A N 1
ATOM 1959 C CA . PHE A 1 257 ? 31.257 -11.342 -27.307 1.00 76.12 257 PHE A CA 1
ATOM 1960 C C . PHE A 1 257 ? 32.491 -12.212 -27.040 1.00 76.12 257 PHE A C 1
ATOM 1962 O O . PHE A 1 257 ? 32.334 -13.366 -26.626 1.00 76.12 257 PHE A O 1
ATOM 1969 N N . PRO A 1 258 ? 33.711 -11.715 -27.299 1.00 73.56 258 PRO A N 1
ATOM 1970 C CA . PRO A 1 258 ? 34.905 -12.517 -27.110 1.00 73.56 258 PRO A CA 1
ATOM 1971 C C . PRO A 1 258 ? 35.079 -12.815 -25.618 1.00 73.56 258 PRO A C 1
ATOM 1973 O O . PRO A 1 258 ? 35.132 -11.911 -24.785 1.00 73.56 258 PRO A O 1
ATOM 1976 N N . TRP A 1 259 ? 35.157 -14.105 -25.276 1.00 75.69 259 TRP A N 1
ATOM 1977 C CA . TRP A 1 259 ? 35.296 -14.567 -23.888 1.00 75.69 259 TRP A CA 1
ATOM 1978 C C . TRP A 1 259 ? 36.545 -13.995 -23.195 1.00 75.69 259 TRP A C 1
ATOM 1980 O O . TRP A 1 259 ? 36.558 -13.860 -21.973 1.00 75.69 259 TRP A O 1
ATOM 1990 N N . SER A 1 260 ? 37.550 -13.583 -23.981 1.00 74.62 260 SER A N 1
ATOM 1991 C CA . SER A 1 260 ? 38.781 -12.943 -23.509 1.00 74.62 260 SER A CA 1
ATOM 1992 C C . SER A 1 260 ? 38.532 -11.721 -22.620 1.00 74.62 260 SER A C 1
ATOM 1994 O O . SER A 1 260 ? 39.260 -11.540 -21.649 1.00 74.62 260 SER A O 1
ATOM 1996 N N . VAL A 1 261 ? 37.457 -10.956 -22.860 1.00 72.81 261 VAL A N 1
ATOM 1997 C CA . VAL A 1 261 ? 37.102 -9.759 -22.069 1.00 72.81 261 VAL A CA 1
ATOM 1998 C C . VAL A 1 261 ? 36.807 -10.095 -20.601 1.00 72.81 261 VAL A C 1
ATOM 2000 O O . VAL A 1 261 ? 37.017 -9.261 -19.724 1.00 72.81 261 VAL A O 1
ATOM 2003 N N . PHE A 1 262 ? 36.333 -11.312 -20.312 1.00 78.12 262 PHE A N 1
ATOM 2004 C CA . PHE A 1 262 ? 36.036 -11.754 -18.945 1.00 78.12 262 PHE A CA 1
ATOM 2005 C C . PHE A 1 262 ? 37.197 -12.502 -18.283 1.00 78.12 262 PHE A C 1
ATOM 2007 O O . PHE A 1 262 ? 37.202 -12.650 -17.062 1.00 78.12 262 PHE A O 1
ATOM 2014 N N . THR A 1 263 ? 38.157 -13.001 -19.064 1.00 76.25 263 THR A N 1
ATOM 2015 C CA . THR A 1 263 ? 39.273 -13.814 -18.556 1.00 76.25 263 THR A CA 1
ATOM 2016 C C . THR A 1 263 ? 40.579 -13.042 -18.399 1.00 76.25 263 THR A C 1
ATOM 2018 O O . THR A 1 263 ? 41.421 -13.460 -17.607 1.00 76.25 263 THR A O 1
ATOM 2021 N N . GLU A 1 264 ? 40.775 -11.936 -19.121 1.00 75.00 264 GLU A N 1
ATOM 2022 C CA . GLU A 1 264 ? 41.974 -11.102 -18.979 1.00 75.00 264 GLU A CA 1
ATOM 2023 C C . GLU A 1 264 ? 41.835 -10.128 -17.805 1.00 75.00 264 GLU A C 1
ATOM 2025 O O . GLU A 1 264 ? 41.055 -9.177 -17.839 1.00 75.00 264 GLU A O 1
ATOM 2030 N N . VAL A 1 265 ? 42.634 -10.374 -16.762 1.00 70.56 265 VAL A N 1
ATOM 2031 C CA . VAL A 1 265 ? 42.669 -9.598 -15.509 1.00 70.56 265 VAL A 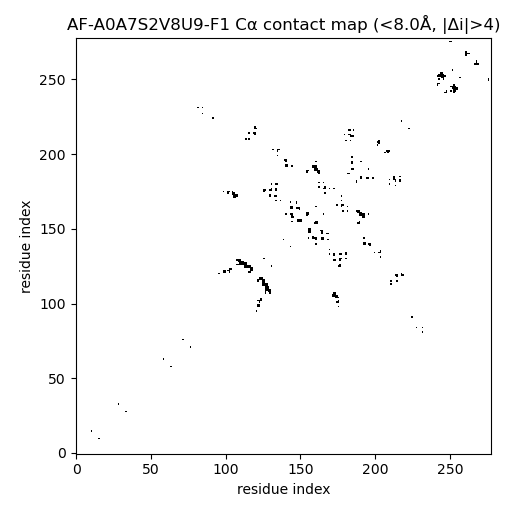CA 1
ATOM 2032 C C . VAL A 1 265 ? 43.167 -8.161 -15.733 1.00 70.56 265 VAL A C 1
ATOM 2034 O O . VAL A 1 265 ? 42.772 -7.263 -14.992 1.00 70.56 265 VAL A O 1
ATOM 2037 N N . ASP A 1 266 ? 43.967 -7.933 -16.783 1.00 71.50 266 ASP A N 1
ATOM 2038 C CA . ASP A 1 266 ? 44.672 -6.663 -17.007 1.00 71.50 266 ASP A CA 1
ATOM 2039 C C . ASP A 1 266 ? 44.072 -5.775 -18.125 1.00 71.50 266 ASP A C 1
ATOM 2041 O O . ASP A 1 266 ? 44.316 -4.567 -18.125 1.00 71.50 266 ASP A O 1
ATOM 2045 N N . GLY A 1 267 ? 43.262 -6.332 -19.042 1.00 60.88 267 GLY A N 1
ATOM 2046 C CA . GLY A 1 267 ? 42.671 -5.615 -20.196 1.00 60.88 267 GLY A CA 1
ATOM 2047 C C . GLY A 1 267 ? 41.181 -5.268 -20.046 1.00 60.88 267 GLY A C 1
ATOM 2048 O O . GLY A 1 267 ? 40.761 -4.135 -20.290 1.00 60.88 267 GLY A O 1
ATOM 2049 N N . GLY A 1 268 ? 40.381 -6.206 -19.524 1.00 62.72 268 GLY A N 1
ATOM 2050 C CA . GLY A 1 268 ? 38.986 -6.027 -19.092 1.00 62.72 268 GLY A CA 1
ATOM 2051 C C . GLY A 1 268 ? 38.076 -5.124 -19.952 1.00 62.72 268 GLY A C 1
ATOM 2052 O O . GLY A 1 268 ? 38.233 -4.957 -21.159 1.00 62.72 268 GLY A O 1
ATOM 2053 N N . PHE A 1 269 ? 37.095 -4.482 -19.301 1.00 63.41 269 PHE A N 1
ATOM 2054 C CA . PHE A 1 269 ? 36.162 -3.520 -19.923 1.00 63.41 269 PHE A CA 1
ATOM 2055 C C . PHE A 1 269 ? 36.848 -2.288 -20.554 1.00 63.41 269 PHE A C 1
ATOM 2057 O O . PHE A 1 269 ? 36.183 -1.465 -21.183 1.00 63.41 269 PHE A O 1
ATOM 2064 N N . ARG A 1 270 ? 38.162 -2.128 -20.365 1.00 63.72 270 ARG A N 1
ATOM 2065 C CA . ARG A 1 270 ? 38.932 -0.961 -20.797 1.00 63.72 270 ARG A CA 1
ATOM 2066 C C . ARG A 1 270 ? 39.294 -1.013 -22.283 1.00 63.72 270 ARG A C 1
ATOM 2068 O O . ARG A 1 270 ? 39.398 0.046 -22.895 1.00 63.72 270 ARG A O 1
ATOM 2075 N N . ASP A 1 271 ? 39.381 -2.213 -22.858 1.00 66.25 271 ASP A N 1
ATOM 2076 C CA . ASP A 1 271 ? 39.707 -2.434 -24.276 1.00 66.25 271 ASP A CA 1
ATOM 2077 C C . ASP A 1 271 ? 38.474 -2.470 -25.193 1.00 66.25 271 ASP A C 1
ATOM 2079 O O . ASP A 1 271 ? 38.597 -2.491 -26.417 1.00 66.25 271 ASP A O 1
ATOM 2083 N N . ILE A 1 272 ? 37.268 -2.394 -24.617 1.00 62.00 272 ILE A N 1
ATOM 2084 C CA . ILE A 1 272 ? 35.994 -2.341 -25.351 1.00 62.00 272 ILE A CA 1
ATOM 2085 C C . ILE A 1 272 ? 35.995 -1.277 -26.464 1.00 62.00 272 ILE A C 1
ATOM 2087 O O . ILE A 1 272 ? 35.586 -1.621 -27.569 1.00 62.00 272 ILE A O 1
ATOM 2091 N N . PRO A 1 273 ? 36.495 -0.037 -26.271 1.00 58.31 273 PRO A N 1
ATOM 2092 C CA . PRO A 1 273 ? 36.470 0.970 -27.331 1.00 58.31 273 PRO A CA 1
ATOM 2093 C C . PRO A 1 273 ? 37.225 0.546 -28.598 1.00 58.31 273 PRO A C 1
ATOM 2095 O O . PRO A 1 273 ? 36.812 0.908 -29.696 1.00 58.31 273 PRO A O 1
ATOM 2098 N N . GLN A 1 274 ? 38.300 -0.241 -28.468 1.00 60.88 274 GLN A N 1
ATOM 2099 C CA . GLN A 1 274 ? 39.155 -0.618 -29.601 1.00 60.88 274 GLN A CA 1
ATOM 2100 C C . GLN A 1 274 ? 38.481 -1.618 -30.549 1.00 60.88 274 GLN A C 1
ATOM 2102 O O . GLN A 1 274 ? 38.784 -1.627 -31.738 1.00 60.88 274 GLN A O 1
ATOM 2107 N N . TYR A 1 275 ? 37.535 -2.418 -30.051 1.00 55.41 275 TYR A N 1
ATOM 2108 C CA . TYR A 1 275 ? 36.764 -3.358 -30.872 1.00 55.41 275 TYR A CA 1
ATOM 2109 C C . TYR A 1 275 ? 35.602 -2.693 -31.630 1.00 55.41 275 TYR A C 1
ATOM 2111 O O . TYR A 1 275 ? 35.013 -3.326 -32.500 1.00 55.41 275 TYR A O 1
ATOM 2119 N N . TRP A 1 276 ? 35.238 -1.452 -31.280 1.00 55.38 276 TRP A N 1
ATOM 2120 C CA . TRP A 1 276 ? 33.998 -0.800 -31.731 1.00 55.38 276 TRP A CA 1
ATOM 2121 C C . TRP A 1 276 ? 34.251 0.303 -32.764 1.00 55.38 276 TRP A C 1
ATOM 2123 O O . TRP A 1 276 ? 33.331 0.723 -33.455 1.00 55.38 276 TRP A O 1
ATOM 2133 N N . THR A 1 277 ? 35.492 0.781 -32.879 1.00 47.31 277 THR A N 1
ATOM 2134 C CA . THR A 1 277 ? 35.898 1.817 -33.845 1.00 47.31 277 THR A CA 1
ATOM 2135 C C . THR A 1 277 ? 36.625 1.259 -35.075 1.00 47.31 277 THR A C 1
ATOM 2137 O O . THR A 1 277 ? 37.262 2.033 -35.790 1.00 47.31 277 THR A O 1
ATOM 2140 N N . GLY A 1 278 ? 36.602 -0.064 -35.272 1.00 47.12 278 GLY A N 1
ATOM 2141 C CA . GLY A 1 278 ? 37.269 -0.767 -36.376 1.00 47.12 278 GLY A CA 1
ATOM 2142 C C . GLY A 1 278 ? 36.450 -0.813 -37.657 1.00 47.12 278 GLY A C 1
ATOM 2143 O O . GLY A 1 278 ? 35.236 -1.090 -37.561 1.00 47.12 278 GLY A O 1
#

Radius of gyration: 28.01 Å; Cα contacts (8 Å, |Δi|>4): 222; chains: 1; bounding box: 69×54×83 Å

Organism: NCBI:txid265537

Sequence (278 aa):
SLHSSFLVEEMKHKTGILTVAQALIGMTWLLLPQEGAAFLPTQPSHSPHPHSLRMGWIPTTEGVAAAKVAFPIWFFGSLGSGGLARSAIPNIIEEWKSLQRLGGVGPTLGGPTLGLSPYCGYPEDIAIADVKKVINNRRSIEQIVKQFPIEESYLSLSGYLTYDAFALANEGANPLAIKAVFDSFGKPSGVEPSIAQERLDQYRQDIDLLKPNLLQKAIGDFGAGITLLFLVGLADVVTSTCLYRGYFPDWPGGRNFPWSVFTEVDGGFRDIPQYWTG

Nearest PDB structures (foldseek):
  8omv-assembly1_A  TM=2.296E-01  e=3.215E+00  Homo sapiens
  8omv-assembly1_B  TM=2.323E-01  e=8.052E+00  Homo sapiens
  8omv-assembly2_C  TM=2.170E-01  e=7.652E+00  Homo sapiens

Foldseek 3Di:
DVVVVVVVVVCCVVCVVVVVVVVVVVVCVVVPPPDPPPVDPPDDDDDDDDDPPPPPPPPPPVNVVVCVVVVVCCVVVCVVLLVVLVVVVVVVVVVLVVQLVLPPDADAPDDDFLPQPPLLSHNDTHHPVLLCLLLPQPDQLQRLLVVQQDPVAPCSVVSWDALVSSCVSSPRGRNNSSQLLVVLLPDHGTHHSVSSRVSSVVCVVPVNSSRVSSNVNSCVVVVSSVVSVVVSVVVVVVVLVCQQPQVDPQRNHVVPPPCCLVVDPPPHPVCSVVSRVD

pLDDT: mean 78.21, std 20.53, range [33.69, 98.12]

Secondary structure (DSSP, 8-state):
-HHHHHHHHHHHHHHHHHHHHHHHHHHHHHHS-SS-------------------------HHHHHHHHHHHHHHHHHHHHHHHHHHHHHHHHHHHHHHHHTTTT-S----SSB---TTTTS-SSPPBHHHHHHHHT-SS-HHHHHHHS--TT-HHHHTTPBPHHHHHHHTTTS-HHHHHHHHHTTS-SS-B-HHHHHHHHHHHHH-GGGHHHHHHHHHHHHHHHHHHHHHHHHHHHHHHHHHHHHT-STT---TTS--THHHH-TTTGGGSHHHHH--

Mean predicted aligned error: 11.69 Å